Protein AF-A0A9D2D8B6-F1 (afdb_monomer)

Radius of gyration: 40.11 Å; Cα contacts (8 Å, |Δi|>4): 237; chains: 1; bounding box: 94×64×108 Å

Secondary structure (DSSP, 8-state):
------PPPSS----------PPP----------------------HHHHHHHHHHHHHHHHHHHHHHHHHHHHHHHHHHHHT-HHHHHHHHHHHHHH-TT-SHHHHHHHHHHTTTTT--TTGGGGHHHHHHHHHH--HHHHHHHHHHHHHHHHHHHHHHHHHHHHHHHHHHHHHHHHHHHHHHHHHHHHHHHHHHHHHHHHHHHHHHHHGGGTTTSSSTTTHHHHHHHHHHHHHHHHHHHHHHHHHHHHHHHHHHHHSTT-SHHHHHHHHHHHHHHHHHHHHHHHH--

Mean predicted aligned error: 13.88 Å

Organism: NCBI:txid2838503

Foldseek 3Di:
DDDDDDDDDDDPDDDDDPDDDDDDDDDDDDDPPPPPPPCPPPPPPPVVNVVVVVVVVVVVLLVVLLVVLVVLQVVLVVCLVVVVLVSSLVSLVVSCVSPVLALSSLVSNVCSQCVHVVRCPRVVVSVVSVVSNLVNDDLVNLLVVLVVPVVVLVVLLVVLVVLLVVLLVVLLVVLVVCVVVLVVQLVVLVVQLVVLVVLLVVLVCVLVVLVVCCPVDPDCPSVVSSVVSVVVSVVSVVVSVVSVVSNVVSVVVVVLSVDALSDPSSVSSVVSVVSSVVSVVSSCSSNPD

pLDDT: mean 82.31, std 18.49, range [30.77, 96.75]

Solvent-accessible surface area (backbone atoms only — not comparable to full-atom values): 15742 Å² total; per-residue (Å²): 141,81,86,81,84,80,82,84,75,99,61,103,66,93,77,85,78,92,74,91,85,80,87,84,86,85,90,84,81,96,71,88,78,81,75,80,71,75,82,70,73,80,71,79,66,52,68,66,60,55,49,50,52,51,51,51,52,51,51,50,53,50,49,54,34,45,54,53,17,50,53,30,38,52,52,13,51,53,28,45,75,72,65,39,40,70,64,13,37,53,26,13,49,53,14,28,71,54,36,70,77,55,22,63,34,28,43,46,36,36,30,42,49,11,62,69,78,72,41,68,89,37,47,79,83,29,46,70,32,43,53,53,13,62,77,50,48,50,64,66,58,30,46,54,50,30,70,70,44,40,64,61,47,50,56,46,31,52,52,28,52,53,52,24,52,55,24,43,51,48,32,51,50,54,37,58,68,44,45,62,56,40,54,50,49,34,53,51,28,47,52,50,27,52,52,34,45,53,51,22,51,52,28,39,52,56,17,62,67,40,57,82,50,42,80,75,45,99,57,67,79,49,46,55,58,28,53,52,25,43,54,49,19,54,54,31,45,56,53,25,51,56,32,46,52,52,28,51,53,29,50,50,52,48,55,44,61,70,41,84,52,71,43,73,44,15,43,52,21,48,54,29,47,55,50,26,54,52,46,50,52,53,46,50,62,33,67,55,126

Sequence (289 aa):
MEERNLEFDDDGKIKLRKGGALPVGEEGEDGEIVIDIPDLGEEEEDPAAAEERRKAALEQSRKERRTRAEQAFDEAEELFAAGDYDGAGEKYLDSASLNGADWRPWFGVVRVQTRDLTDFSGIYDCEQAYDKAFRRMSAEDRAALAEKYVPSLRARAESCASRQGALTEEDNRRREEERPVIARACRRNLALTVTFLALFVAFAVSGFSLIPFVRSVPDNSILIPCIVCIVLAAALLVVFVAFLMRLFSARTARRRNARAGTTPAGEEARMLAETEELIRSIIDDLQKQ

Structure (mmCIF, N/CA/C/O backbone):
data_AF-A0A9D2D8B6-F1
#
_entry.id   AF-A0A9D2D8B6-F1
#
loop_
_atom_site.group_PDB
_atom_site.id
_atom_site.type_symbol
_atom_site.label_atom_id
_atom_site.label_alt_id
_atom_site.label_comp_id
_atom_site.label_asym_id
_atom_site.label_entity_id
_atom_site.label_seq_id
_atom_site.pdbx_PDB_ins_code
_atom_site.Cartn_x
_atom_site.Cartn_y
_atom_site.Cartn_z
_atom_site.occupancy
_atom_site.B_iso_or_equiv
_atom_site.auth_seq_id
_atom_site.auth_comp_id
_atom_site.auth_asym_id
_atom_site.auth_atom_id
_atom_site.pdbx_PDB_model_num
ATOM 1 N N . MET A 1 1 ? -37.038 22.879 -8.483 1.00 41.41 1 MET A N 1
ATOM 2 C CA . MET A 1 1 ? -36.244 21.864 -7.767 1.00 41.41 1 MET A CA 1
ATOM 3 C C . MET A 1 1 ? -35.068 22.609 -7.184 1.00 41.41 1 MET A C 1
ATOM 5 O O . MET A 1 1 ? -34.143 22.914 -7.918 1.00 41.41 1 MET A O 1
ATOM 9 N N . GLU A 1 2 ? -35.193 23.020 -5.927 1.00 35.44 2 GLU A N 1
ATOM 10 C CA . GLU A 1 2 ? -34.124 23.690 -5.190 1.00 35.44 2 GLU A CA 1
ATOM 11 C C . GLU A 1 2 ? -33.613 22.717 -4.132 1.00 35.44 2 GLU A C 1
ATOM 13 O O . GLU A 1 2 ? -34.379 22.169 -3.333 1.00 35.44 2 GLU A O 1
ATOM 18 N N . GLU A 1 3 ? -32.317 22.453 -4.221 1.00 40.53 3 GLU A N 1
ATOM 19 C CA . GLU A 1 3 ? -31.534 21.599 -3.344 1.00 40.53 3 GLU A CA 1
ATOM 20 C C . GLU A 1 3 ? -31.510 22.211 -1.940 1.00 40.53 3 GLU A C 1
ATOM 22 O O . GLU A 1 3 ? -31.050 23.333 -1.735 1.00 40.53 3 GLU A O 1
ATOM 27 N N . ARG A 1 4 ? -32.030 21.478 -0.952 1.00 40.94 4 ARG A N 1
ATOM 28 C CA . ARG A 1 4 ? -31.900 21.854 0.458 1.00 40.94 4 ARG A CA 1
ATOM 29 C C . ARG A 1 4 ? -30.658 21.182 1.027 1.00 40.94 4 ARG A C 1
ATOM 31 O O . ARG A 1 4 ? -30.718 20.036 1.463 1.00 40.94 4 ARG A O 1
ATOM 38 N N . ASN A 1 5 ? -29.558 21.928 1.014 1.00 39.78 5 ASN A N 1
ATOM 39 C CA . ASN A 1 5 ? -28.357 21.644 1.791 1.00 39.78 5 ASN A CA 1
ATOM 40 C C . ASN A 1 5 ? -28.708 21.680 3.285 1.00 39.78 5 ASN A C 1
ATOM 42 O O . ASN A 1 5 ? -29.034 22.734 3.830 1.00 39.78 5 ASN A O 1
ATOM 46 N N . LEU A 1 6 ? -28.669 20.516 3.929 1.00 38.81 6 LEU A N 1
ATOM 47 C CA . LEU A 1 6 ? -28.741 20.358 5.379 1.00 38.81 6 LEU A CA 1
ATOM 48 C C . LEU A 1 6 ? -27.323 20.077 5.887 1.00 38.81 6 LEU A C 1
ATOM 50 O O . LEU A 1 6 ? -26.918 18.925 6.007 1.00 38.81 6 LEU A O 1
ATOM 54 N N . GLU A 1 7 ? -26.567 21.142 6.146 1.00 37.31 7 GLU A N 1
ATOM 55 C CA . GLU A 1 7 ? -25.384 21.094 7.010 1.00 37.31 7 GLU A CA 1
ATOM 56 C C . GLU A 1 7 ? -25.861 21.151 8.469 1.00 37.31 7 GLU A C 1
ATOM 58 O O . GLU A 1 7 ? -26.603 22.058 8.855 1.00 37.31 7 GLU A O 1
ATOM 63 N N . PHE A 1 8 ? -25.477 20.154 9.267 1.00 36.62 8 PHE A N 1
ATOM 64 C CA . PHE A 1 8 ? -25.684 20.138 10.714 1.00 36.62 8 PHE A CA 1
ATOM 65 C C . PHE A 1 8 ? -24.432 20.697 11.392 1.00 36.62 8 PHE A C 1
ATOM 67 O O . PHE A 1 8 ? -23.355 20.125 11.247 1.00 36.62 8 PHE A O 1
ATOM 74 N N . ASP A 1 9 ? -24.594 21.809 12.109 1.00 41.16 9 ASP A N 1
ATOM 75 C CA . ASP A 1 9 ? -23.538 22.476 12.875 1.00 41.16 9 ASP A CA 1
ATOM 76 C C . ASP A 1 9 ? -23.569 22.043 14.356 1.00 41.16 9 ASP A C 1
ATOM 78 O O . ASP A 1 9 ? -24.629 21.743 14.920 1.00 41.16 9 ASP A O 1
ATOM 82 N N . ASP A 1 10 ? -22.386 21.999 14.963 1.00 46.97 10 ASP A N 1
ATOM 83 C CA . ASP A 1 10 ? -21.966 21.088 16.041 1.00 46.97 10 ASP A CA 1
ATOM 84 C C . ASP A 1 10 ? -22.165 21.639 17.470 1.00 46.97 10 ASP A C 1
ATOM 86 O O . ASP A 1 10 ? -21.452 21.291 18.405 1.00 46.97 10 ASP A O 1
ATOM 90 N N . ASP A 1 11 ? -23.169 22.488 17.681 1.00 45.78 11 ASP A N 1
ATOM 91 C CA . ASP A 1 11 ? -23.520 23.015 19.003 1.00 45.78 11 ASP A CA 1
ATOM 92 C C . ASP A 1 11 ? -25.040 23.001 19.156 1.00 45.78 11 ASP A C 1
ATOM 94 O O . ASP A 1 11 ? -25.732 23.877 18.640 1.00 45.78 11 ASP A O 1
ATOM 98 N N . GLY A 1 12 ? -25.580 22.007 19.871 1.00 40.66 12 GLY A N 1
ATOM 99 C CA . GLY A 1 12 ? -27.015 21.741 20.055 1.00 40.66 12 GLY A CA 1
ATOM 100 C C . GLY A 1 12 ? -27.846 22.881 20.673 1.00 40.66 12 GLY A C 1
ATOM 101 O O . GLY A 1 12 ? -28.370 22.757 21.780 1.00 40.66 12 GLY A O 1
ATOM 102 N N . LYS A 1 13 ? -28.018 23.989 19.947 1.00 41.31 13 LYS A N 1
ATOM 103 C CA . LYS A 1 13 ? -28.868 25.138 20.270 1.00 41.31 13 LYS A CA 1
ATOM 104 C C . LYS A 1 13 ? -29.617 25.590 19.018 1.00 41.31 13 LYS A C 1
ATOM 106 O O . LYS A 1 13 ? -29.104 26.349 18.201 1.00 41.31 13 LYS A O 1
ATOM 111 N N . ILE A 1 14 ? -30.884 25.198 18.913 1.00 44.47 14 ILE A N 1
ATOM 112 C CA . ILE A 1 14 ? -31.808 25.740 17.911 1.00 44.47 14 ILE A CA 1
ATOM 113 C C . ILE A 1 14 ? -32.155 27.182 18.313 1.00 44.47 14 ILE A C 1
ATOM 115 O O . ILE A 1 14 ? -32.890 27.411 19.272 1.00 44.47 14 ILE A O 1
ATOM 119 N N . LYS A 1 15 ? -31.632 28.174 17.583 1.00 39.19 15 LYS A N 1
ATOM 120 C CA . LYS A 1 15 ? -32.099 29.568 17.658 1.00 39.19 15 LYS A CA 1
ATOM 121 C C . LYS A 1 15 ? -33.109 29.819 16.538 1.00 39.19 15 LYS A C 1
ATOM 123 O O . LYS A 1 15 ? -32.726 30.066 15.399 1.00 39.19 15 LYS A O 1
ATOM 128 N N . LEU A 1 16 ? -34.402 29.796 16.863 1.00 38.12 16 LEU A N 1
ATOM 129 C CA . LEU A 1 16 ? -35.458 30.247 15.953 1.00 38.12 16 LEU A CA 1
ATOM 130 C C . LEU A 1 16 ? -35.391 31.777 15.814 1.00 38.12 16 LEU A C 1
ATOM 132 O O . LEU A 1 16 ? -35.750 32.515 16.732 1.00 38.12 16 LEU A O 1
ATOM 136 N N . ARG A 1 17 ? -34.930 32.273 14.660 1.00 35.78 17 ARG A N 1
ATOM 137 C CA . ARG A 1 17 ? -35.108 33.680 14.275 1.00 35.78 17 ARG A CA 1
ATOM 138 C C . ARG A 1 17 ? -36.550 33.882 13.809 1.00 35.78 17 ARG A C 1
ATOM 140 O O . ARG A 1 17 ? -36.946 33.377 12.766 1.00 35.78 17 ARG A O 1
ATOM 147 N N . LYS A 1 18 ? -37.315 34.666 14.570 1.00 46.06 18 LYS A N 1
ATOM 148 C CA . LYS A 1 18 ? -38.600 35.230 14.143 1.00 46.06 18 LYS A CA 1
ATOM 149 C C . LYS A 1 18 ? -38.308 36.295 13.074 1.00 46.06 18 LYS A C 1
ATOM 151 O O . LYS A 1 18 ? -37.867 37.391 13.403 1.00 46.06 18 LYS A O 1
ATOM 156 N N . GLY A 1 19 ? -38.477 35.941 11.803 1.00 34.44 19 GLY A N 1
ATOM 157 C CA . GLY A 1 19 ? -38.332 36.838 10.655 1.00 34.44 19 GLY A CA 1
ATOM 158 C C . GLY A 1 19 ? -39.535 36.662 9.742 1.00 34.44 19 GLY A C 1
ATOM 159 O O . GLY A 1 19 ? -39.756 35.573 9.226 1.00 34.44 19 GLY A O 1
ATOM 160 N N . GLY A 1 20 ? -40.354 37.707 9.649 1.00 43.91 20 GLY A N 1
ATOM 161 C CA . GLY A 1 20 ? -41.666 37.678 9.020 1.00 43.91 20 GLY A CA 1
ATOM 162 C C . GLY A 1 20 ? -41.635 37.653 7.496 1.00 43.91 20 GLY A C 1
ATOM 163 O O . GLY A 1 20 ? -40.739 38.211 6.870 1.00 43.91 20 GLY A O 1
ATOM 164 N N . ALA A 1 21 ? -42.679 37.048 6.936 1.00 33.41 21 ALA A N 1
ATOM 165 C CA . ALA A 1 21 ? -43.182 37.301 5.592 1.00 33.41 21 ALA A CA 1
ATOM 166 C C . ALA A 1 21 ? -44.615 36.742 5.506 1.00 33.41 21 ALA A C 1
ATOM 168 O O . ALA A 1 21 ? -44.813 35.575 5.183 1.00 33.41 21 ALA A O 1
ATOM 169 N N . LEU A 1 22 ? -45.612 37.564 5.840 1.00 38.56 22 LEU A N 1
ATOM 170 C CA . LEU A 1 22 ? -46.979 37.380 5.344 1.00 38.56 22 LEU A CA 1
ATOM 171 C C . LEU A 1 22 ? -47.188 38.397 4.209 1.00 38.56 22 LEU A C 1
ATOM 173 O O . LEU A 1 22 ? -46.785 39.551 4.385 1.00 38.56 22 LEU A O 1
ATOM 177 N N . PRO A 1 23 ? -47.764 38.008 3.056 1.00 38.88 23 PRO A N 1
ATOM 178 C CA . PRO A 1 23 ? -48.110 38.951 2.007 1.00 38.88 23 PRO A CA 1
ATOM 179 C C . PRO A 1 23 ? -49.353 39.767 2.374 1.00 38.88 23 PRO A C 1
ATOM 181 O O . PRO A 1 23 ? -50.215 39.348 3.142 1.00 38.88 23 PRO A O 1
ATOM 184 N N . VAL A 1 24 ? -49.376 40.960 1.795 1.00 36.75 24 VAL A N 1
ATOM 185 C CA . VAL A 1 24 ? -50.304 42.075 1.977 1.00 36.75 24 VAL A CA 1
ATOM 186 C C . VAL A 1 24 ? -51.668 41.812 1.326 1.00 36.75 24 VAL A C 1
ATOM 188 O O . VAL A 1 24 ? -51.709 41.468 0.151 1.00 36.75 24 VAL A O 1
ATOM 191 N N . GLY A 1 25 ? -52.735 42.108 2.080 1.00 30.77 25 GLY A N 1
ATOM 192 C CA . GLY A 1 25 ? -53.898 42.899 1.645 1.00 30.77 25 GLY A CA 1
ATOM 193 C C . GLY A 1 25 ? -55.039 42.205 0.894 1.00 30.77 25 GLY A C 1
ATOM 194 O O . GLY A 1 25 ? -54.880 41.853 -0.265 1.00 30.77 25 GLY A O 1
ATOM 195 N N . GLU A 1 26 ? -56.221 42.176 1.517 1.00 30.84 26 GLU A N 1
ATOM 196 C CA . GLU A 1 26 ? -57.448 42.778 0.966 1.00 30.84 26 GLU A CA 1
ATOM 197 C C . GLU A 1 26 ? -58.452 43.048 2.105 1.00 30.84 26 GLU A C 1
ATOM 199 O O . GLU A 1 26 ? -58.578 42.267 3.047 1.00 30.84 26 GLU A O 1
ATOM 204 N N . GLU A 1 27 ? -59.072 44.226 2.057 1.00 34.53 27 GLU A N 1
ATOM 205 C CA . GLU A 1 27 ? -60.079 44.739 2.990 1.00 34.53 27 GLU A CA 1
ATOM 206 C C . GLU A 1 27 ? -61.444 44.070 2.747 1.00 34.53 27 GLU A C 1
ATOM 208 O O . GLU A 1 27 ? -61.819 43.871 1.593 1.00 34.53 27 GLU A O 1
ATOM 213 N N . GLY A 1 28 ? -62.230 43.834 3.808 1.00 31.27 28 GLY A N 1
ATOM 214 C CA . GLY A 1 28 ? -63.695 43.765 3.694 1.00 31.27 28 GLY A CA 1
ATOM 215 C C . GLY A 1 28 ? -64.413 42.654 4.469 1.00 31.27 28 GLY A C 1
ATOM 216 O O . GLY A 1 28 ? -64.367 41.497 4.076 1.00 31.27 28 GLY A O 1
ATOM 217 N N . GLU A 1 29 ? -65.170 43.091 5.482 1.00 34.88 29 GLU A N 1
ATOM 218 C CA . GLU A 1 29 ? -66.428 42.516 6.003 1.00 34.88 29 GLU A CA 1
ATOM 219 C C . GLU A 1 29 ? -66.376 41.304 6.957 1.00 34.88 29 GLU A C 1
ATOM 221 O O . GLU A 1 29 ? -66.476 40.140 6.580 1.00 34.88 29 GLU A O 1
ATOM 226 N N . ASP A 1 30 ? -66.296 41.633 8.252 1.00 46.41 30 ASP A N 1
ATOM 227 C CA . ASP A 1 30 ? -67.241 41.254 9.316 1.00 46.41 30 ASP A CA 1
ATOM 228 C C . ASP A 1 30 ? -68.004 39.927 9.143 1.00 46.41 30 ASP A C 1
ATOM 230 O O . ASP A 1 30 ? -69.196 39.877 8.835 1.00 46.41 30 ASP A O 1
ATOM 234 N N . GLY A 1 31 ? -67.318 38.840 9.481 1.00 37.66 31 GLY A N 1
ATOM 235 C CA . GLY A 1 31 ? -67.924 37.587 9.913 1.00 37.66 31 GLY A CA 1
ATOM 236 C C . GLY A 1 31 ? -67.170 37.082 11.133 1.00 37.66 31 GLY A C 1
ATOM 237 O O . GLY A 1 31 ? -66.141 36.425 10.997 1.00 37.66 31 GLY A O 1
ATOM 238 N N . GLU A 1 32 ? -67.648 37.422 12.329 1.00 40.12 32 GLU A N 1
ATOM 239 C CA . GLU A 1 32 ? -67.141 36.890 13.593 1.00 40.12 32 GLU A CA 1
ATOM 240 C C . GLU A 1 32 ? -67.348 35.367 13.609 1.00 40.12 32 GLU A C 1
ATOM 242 O O . GLU A 1 32 ? -68.428 34.864 13.916 1.00 40.12 32 GLU A O 1
ATOM 247 N N . ILE A 1 33 ? -66.322 34.604 13.226 1.00 41.84 33 ILE A N 1
ATOM 248 C CA . ILE A 1 33 ? -66.299 33.164 13.478 1.00 41.84 33 ILE A CA 1
ATOM 249 C C . ILE A 1 33 ? -65.883 33.001 14.939 1.00 41.84 33 ILE A C 1
ATOM 251 O O . I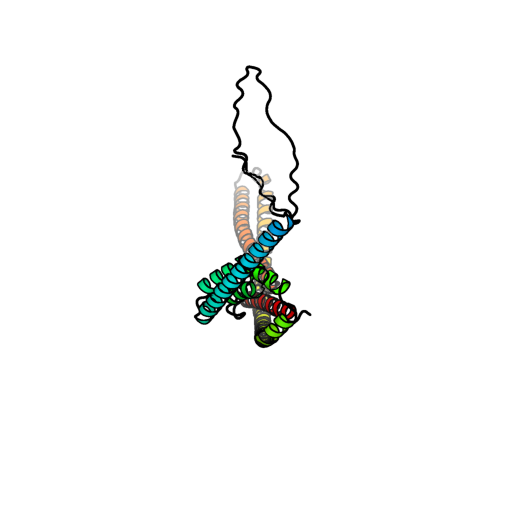LE A 1 33 ? -64.696 32.924 15.258 1.00 41.84 33 ILE A O 1
ATOM 255 N N . VAL A 1 34 ? -66.879 32.969 15.825 1.00 44.38 34 VAL A N 1
ATOM 256 C CA . VAL A 1 34 ? -66.717 32.520 17.210 1.00 44.38 34 VAL A CA 1
ATOM 257 C C . VAL A 1 34 ? -66.403 31.026 17.163 1.00 44.38 34 VAL A C 1
ATOM 259 O O . VAL A 1 34 ? -67.289 30.178 17.078 1.00 44.38 34 VAL A O 1
ATOM 262 N N . ILE A 1 35 ? -65.114 30.693 17.139 1.00 47.34 35 ILE A N 1
ATOM 263 C CA . ILE A 1 35 ? -64.666 29.354 17.504 1.00 47.34 35 ILE A CA 1
ATOM 264 C C . ILE A 1 35 ? -64.663 29.345 19.029 1.00 47.34 35 ILE A C 1
ATOM 266 O O . ILE A 1 35 ? -63.711 29.825 19.643 1.00 47.34 35 ILE A O 1
ATOM 270 N N . ASP A 1 36 ? -65.738 28.832 19.627 1.00 39.75 36 ASP A N 1
ATOM 271 C CA . ASP A 1 36 ? -65.761 28.484 21.045 1.00 39.75 36 ASP A CA 1
ATOM 272 C C . ASP A 1 36 ? -64.688 27.414 21.270 1.00 39.75 36 ASP A C 1
ATOM 274 O O . ASP A 1 36 ? -64.897 26.225 21.021 1.00 39.75 36 ASP A O 1
ATOM 278 N N . ILE A 1 37 ? -63.497 27.853 21.682 1.00 48.62 37 ILE A N 1
ATOM 279 C CA . ILE A 1 37 ? -62.494 26.977 22.275 1.00 48.62 37 ILE A CA 1
ATOM 280 C C . ILE A 1 37 ? -63.176 26.439 23.533 1.00 48.62 37 ILE A C 1
ATOM 282 O O . ILE A 1 37 ? -63.498 27.242 24.411 1.00 48.62 37 ILE A O 1
ATOM 286 N N . PRO A 1 38 ? -63.464 25.126 23.625 1.00 49.22 38 PRO A N 1
ATOM 287 C CA . PRO A 1 38 ? -63.982 24.567 24.857 1.00 49.22 38 PRO A CA 1
ATOM 288 C C . PRO A 1 38 ? -62.992 24.945 25.946 1.00 49.22 38 PRO A C 1
ATOM 290 O O . PRO A 1 38 ? -61.796 24.691 25.784 1.00 49.22 38 PRO A O 1
ATOM 293 N N . ASP A 1 39 ? -63.494 25.578 27.002 1.00 44.66 39 ASP A N 1
ATOM 294 C CA . ASP A 1 39 ? -62.742 25.881 28.210 1.00 44.66 39 ASP A CA 1
ATOM 295 C C . ASP A 1 39 ? -62.372 24.525 28.831 1.00 44.66 39 ASP A C 1
ATOM 297 O O . ASP A 1 39 ? -63.086 23.952 29.658 1.00 44.66 39 ASP A O 1
ATOM 301 N N . LEU A 1 40 ? -61.316 23.913 28.290 1.00 45.41 40 LEU A N 1
ATOM 302 C CA . LEU A 1 40 ? -60.628 22.794 28.894 1.00 45.41 40 LEU A CA 1
ATOM 303 C C . LEU A 1 40 ? -60.038 23.409 30.140 1.00 45.41 40 LEU A C 1
ATOM 305 O O . LEU A 1 40 ? -58.977 24.024 30.061 1.00 45.41 40 LEU A O 1
ATOM 309 N N . GLY A 1 41 ? -60.802 23.315 31.231 1.00 44.19 41 GLY A N 1
ATOM 310 C CA . GLY A 1 41 ? -60.398 23.787 32.537 1.00 44.19 41 GLY A CA 1
ATOM 311 C C . GLY A 1 41 ? -58.928 23.465 32.700 1.00 44.19 41 GLY A C 1
ATOM 312 O O . GLY A 1 41 ? -58.533 22.301 32.592 1.00 44.19 41 GLY A O 1
ATOM 313 N N . GLU A 1 42 ? -58.132 24.519 32.837 1.00 48.12 42 GLU A N 1
ATOM 314 C CA . GLU A 1 42 ? -56.751 24.413 33.249 1.00 48.12 42 GLU A CA 1
ATOM 315 C C . GLU A 1 42 ? -56.812 23.769 34.635 1.00 48.12 42 GLU A C 1
ATOM 317 O O . GLU A 1 42 ? -56.924 24.436 35.662 1.00 48.12 42 GLU A O 1
ATOM 322 N N . GLU A 1 43 ? -56.838 22.434 34.671 1.00 52.00 43 GLU A N 1
ATOM 323 C CA . GLU A 1 43 ? -56.318 21.706 35.805 1.00 52.00 43 GLU A CA 1
ATOM 324 C C . GLU A 1 43 ? -54.897 22.242 35.924 1.00 52.00 43 GLU A C 1
ATOM 326 O O . GLU A 1 43 ? -54.039 21.932 35.095 1.00 52.00 43 GLU A O 1
ATOM 331 N N . GLU A 1 44 ? -54.693 23.146 36.885 1.00 53.50 44 GLU A N 1
ATOM 332 C CA . GLU A 1 44 ? -53.385 23.563 37.368 1.00 53.50 44 GLU A CA 1
ATOM 333 C C . GLU A 1 44 ? -52.688 22.298 37.892 1.00 53.50 44 GLU A C 1
ATOM 335 O O . GLU A 1 44 ? -52.590 22.046 39.093 1.00 53.50 44 GLU A O 1
ATOM 340 N N . GLU A 1 45 ? -52.244 21.433 36.978 1.00 55.62 45 GLU A N 1
ATOM 341 C CA . GLU A 1 45 ? -51.219 20.460 37.269 1.00 55.62 45 GLU A CA 1
ATOM 342 C C . GLU A 1 45 ? -50.022 21.281 37.704 1.00 55.62 45 GLU A C 1
ATOM 344 O O . GLU A 1 45 ? -49.455 22.039 36.913 1.00 55.62 45 GLU A O 1
ATOM 349 N N . ASP A 1 46 ? -49.681 21.145 38.986 1.00 60.81 46 ASP A N 1
ATOM 350 C CA . ASP A 1 46 ? -48.503 21.756 39.573 1.00 60.81 46 ASP A CA 1
ATOM 351 C C . ASP A 1 46 ? -47.335 21.578 38.585 1.00 60.81 46 ASP A C 1
ATOM 353 O O . ASP A 1 46 ? -46.960 20.435 38.279 1.00 60.81 46 ASP A O 1
ATOM 357 N N . PRO A 1 47 ? -46.786 22.669 38.018 1.00 68.19 47 PRO A N 1
ATOM 358 C CA . PRO A 1 47 ? -45.779 22.582 36.968 1.00 68.19 47 PRO A CA 1
ATOM 359 C C . PRO A 1 47 ? -44.559 21.773 37.426 1.00 68.19 47 PRO A C 1
ATOM 361 O O . PRO A 1 47 ? -43.906 21.137 36.597 1.00 68.19 47 PRO A O 1
ATOM 364 N N . ALA A 1 48 ? -44.299 21.710 38.740 1.00 70.25 48 ALA A N 1
ATOM 365 C CA . ALA A 1 48 ? -43.286 20.840 39.326 1.00 70.25 48 ALA A CA 1
ATOM 366 C C . ALA A 1 48 ? -43.646 19.345 39.211 1.00 70.25 48 ALA A C 1
ATOM 368 O O . ALA A 1 48 ? -42.799 18.538 38.823 1.00 70.25 48 ALA A O 1
ATOM 369 N N . ALA A 1 49 ? -44.901 18.963 39.465 1.00 72.94 49 ALA A N 1
ATOM 370 C CA . ALA A 1 49 ? -45.378 17.584 39.342 1.00 72.94 49 ALA A CA 1
ATOM 371 C C . ALA A 1 49 ? -45.425 17.110 37.875 1.00 72.94 49 ALA A C 1
ATOM 373 O O . ALA A 1 49 ? -45.074 15.963 37.574 1.00 72.94 49 ALA A O 1
ATOM 374 N N . ALA A 1 50 ? -45.793 17.992 36.940 1.00 76.00 50 ALA A N 1
ATOM 375 C CA . ALA A 1 50 ? -45.734 17.709 35.505 1.00 76.00 50 ALA A CA 1
ATOM 376 C C . ALA A 1 50 ? -44.280 17.552 35.007 1.00 76.00 50 ALA A C 1
ATOM 378 O O . ALA A 1 50 ? -43.983 16.673 34.187 1.00 76.00 50 ALA A O 1
ATOM 379 N N . GLU A 1 51 ? -43.346 18.358 35.525 1.00 79.88 51 GLU A N 1
ATOM 380 C CA . GLU A 1 51 ? -41.916 18.246 35.220 1.00 79.88 51 GLU A CA 1
ATOM 381 C C . GLU A 1 51 ? -41.299 16.957 35.791 1.00 79.88 51 GLU A C 1
ATOM 383 O O . GLU A 1 51 ? -40.529 16.284 35.098 1.00 79.88 51 GLU A O 1
ATOM 388 N N . GLU A 1 52 ? -41.668 16.552 37.010 1.00 80.56 52 GLU A N 1
ATOM 389 C CA . GLU A 1 52 ? -41.233 15.284 37.607 1.00 80.56 52 GLU A CA 1
ATOM 390 C C . GLU A 1 52 ? -41.739 14.064 36.828 1.00 80.56 52 GLU A C 1
ATOM 392 O O . GLU A 1 52 ? -40.951 13.161 36.535 1.00 80.56 52 GLU A O 1
ATOM 397 N N . ARG A 1 53 ? -43.007 14.048 36.395 1.00 79.12 53 ARG A N 1
ATOM 398 C CA . ARG A 1 53 ? -43.540 12.963 35.548 1.00 79.12 53 ARG A CA 1
ATOM 399 C C . ARG A 1 53 ? -42.821 12.875 34.204 1.00 79.12 53 ARG A C 1
ATOM 401 O O . ARG A 1 53 ? -42.520 11.774 33.743 1.00 79.12 53 ARG A O 1
ATOM 408 N N . ARG A 1 54 ? -42.482 14.015 33.588 1.00 79.19 54 ARG A N 1
ATOM 409 C CA . ARG A 1 54 ? -41.669 14.048 32.358 1.00 79.19 54 ARG A CA 1
ATOM 410 C C . ARG A 1 54 ? -40.261 13.506 32.593 1.00 79.19 54 ARG A C 1
ATOM 412 O O . ARG A 1 54 ? -39.780 12.720 31.779 1.00 79.19 54 ARG A O 1
ATOM 419 N N . LYS A 1 55 ? -39.607 13.876 33.698 1.00 83.62 55 LYS A N 1
ATOM 420 C CA . LYS A 1 55 ? -38.287 13.338 34.074 1.00 83.62 55 LYS A CA 1
ATOM 421 C C . LYS A 1 55 ? -38.342 11.826 34.303 1.00 83.62 55 LYS A C 1
ATOM 423 O O . LYS A 1 55 ? -37.510 11.114 33.744 1.00 83.62 55 LYS A O 1
ATOM 428 N N . ALA A 1 56 ? -39.346 11.336 35.028 1.00 84.75 56 ALA A N 1
ATOM 429 C CA . ALA A 1 56 ? -39.545 9.910 35.281 1.00 84.75 56 ALA A CA 1
ATOM 430 C C . ALA A 1 56 ? -39.812 9.118 33.987 1.00 84.75 56 ALA A C 1
ATOM 432 O O . ALA A 1 56 ? -39.183 8.086 33.757 1.00 84.75 56 ALA A O 1
ATOM 433 N N . ALA A 1 57 ? -40.666 9.631 33.094 1.00 84.81 57 ALA A N 1
ATOM 434 C CA . ALA A 1 57 ? -40.936 9.010 31.795 1.00 84.81 57 ALA A CA 1
ATOM 435 C C . ALA A 1 57 ? -39.686 8.970 30.895 1.00 84.81 57 ALA A C 1
ATOM 437 O O . ALA A 1 57 ? -39.416 7.962 30.240 1.00 84.81 57 ALA A O 1
ATOM 438 N N . LEU A 1 58 ? -38.879 10.037 30.894 1.00 83.12 58 LEU A N 1
ATOM 439 C CA . LEU A 1 58 ? -37.599 10.069 30.181 1.00 83.12 58 LEU A CA 1
ATOM 440 C C . LEU A 1 58 ? -36.594 9.072 30.766 1.00 83.12 58 LEU A C 1
ATOM 442 O O . LEU A 1 58 ? -35.864 8.425 30.016 1.00 83.12 58 LEU A O 1
ATOM 446 N N . GLU A 1 59 ? -36.539 8.936 32.089 1.00 85.81 59 GLU A N 1
ATOM 447 C CA . GLU A 1 59 ? -35.662 7.974 32.752 1.00 85.81 59 GLU A CA 1
ATOM 448 C C . GLU A 1 59 ? -36.079 6.529 32.450 1.00 85.81 59 GLU A C 1
ATOM 450 O O . GLU A 1 59 ? -35.225 5.698 32.139 1.00 85.81 59 GLU A O 1
ATOM 455 N N . GLN A 1 60 ? -37.382 6.241 32.458 1.00 87.06 60 GLN A N 1
ATOM 456 C CA . GLN A 1 60 ? -37.918 4.934 32.089 1.00 87.06 60 GLN A CA 1
ATOM 457 C C . GLN A 1 60 ? -37.634 4.602 30.619 1.00 87.06 60 GLN A C 1
ATOM 459 O O . GLN A 1 60 ? -37.089 3.539 30.329 1.00 87.06 60 GLN A O 1
ATOM 464 N N . SER A 1 61 ? -37.861 5.547 29.703 1.00 84.38 61 SER A N 1
ATOM 465 C CA . SER A 1 61 ? -37.515 5.381 28.286 1.00 84.38 61 SER A CA 1
ATOM 466 C C . SER A 1 61 ? -36.012 5.145 28.072 1.00 84.38 61 SER A C 1
ATOM 468 O O . SER A 1 61 ? -35.614 4.312 27.255 1.00 84.38 61 SER A O 1
ATOM 470 N N . ARG A 1 62 ? -35.144 5.828 28.834 1.00 84.88 62 ARG A N 1
ATOM 471 C CA . ARG A 1 62 ? -33.689 5.594 28.802 1.00 84.88 62 ARG A CA 1
ATOM 472 C C . ARG A 1 62 ? -33.319 4.199 29.301 1.00 84.88 62 ARG A C 1
ATOM 474 O O . ARG A 1 62 ? -32.454 3.568 28.698 1.00 84.88 62 ARG A O 1
ATOM 481 N N . LYS A 1 63 ? -33.955 3.721 30.375 1.00 88.25 63 LYS A N 1
ATOM 482 C CA . LYS A 1 63 ? -33.753 2.362 30.902 1.00 88.25 63 LYS A CA 1
ATOM 483 C C . LYS A 1 63 ? -34.180 1.315 29.876 1.00 88.25 63 LYS A C 1
ATOM 485 O O . LYS A 1 63 ? -33.379 0.450 29.550 1.00 88.25 63 LYS A O 1
ATOM 490 N N . GLU A 1 64 ? -35.364 1.459 29.286 1.00 89.88 64 GLU A N 1
ATOM 491 C CA . GLU A 1 64 ? -35.860 0.551 28.244 1.00 89.88 64 GLU A CA 1
ATOM 492 C C . GLU A 1 64 ? -34.934 0.518 27.019 1.00 89.88 64 GLU A C 1
ATOM 494 O O . GLU A 1 64 ? -34.586 -0.554 26.520 1.00 89.88 64 GLU A O 1
ATOM 499 N N . ARG A 1 65 ? -34.459 1.685 26.561 1.00 88.19 65 ARG A N 1
ATOM 500 C CA . ARG A 1 65 ? -33.469 1.764 25.476 1.00 88.19 65 ARG A CA 1
ATOM 501 C C . ARG A 1 65 ? -32.168 1.046 25.815 1.00 88.19 65 ARG A C 1
ATOM 503 O O . ARG A 1 65 ? -31.646 0.347 24.956 1.00 88.19 65 ARG A O 1
ATOM 510 N N . ARG A 1 66 ? -31.656 1.205 27.040 1.00 89.38 66 ARG A N 1
ATOM 511 C CA . ARG A 1 66 ? -30.452 0.496 27.499 1.00 89.38 66 ARG A CA 1
ATOM 512 C C . ARG A 1 66 ? -30.667 -1.010 27.521 1.00 89.38 66 ARG A C 1
ATOM 514 O O . ARG A 1 66 ? -29.853 -1.718 26.951 1.00 89.38 66 ARG A O 1
ATOM 521 N N . THR A 1 67 ? -31.793 -1.481 28.058 1.00 92.25 67 THR A N 1
ATOM 522 C CA . THR A 1 67 ? -32.096 -2.920 28.080 1.00 92.25 67 THR A CA 1
ATOM 523 C C . THR A 1 67 ? -32.205 -3.515 26.677 1.00 92.25 67 THR A C 1
ATOM 525 O O . THR A 1 67 ? -31.696 -4.601 26.434 1.00 92.25 67 THR A O 1
ATOM 528 N N . ARG A 1 68 ? -32.797 -2.790 25.716 1.00 91.31 68 ARG A N 1
ATOM 529 C CA . ARG A 1 68 ? -32.836 -3.237 24.314 1.00 91.31 68 ARG A CA 1
ATOM 530 C C . ARG A 1 68 ? -31.457 -3.209 23.658 1.00 91.31 68 ARG A C 1
ATOM 532 O O . ARG A 1 68 ? -31.160 -4.079 22.852 1.00 91.31 68 ARG A O 1
ATOM 539 N N . ALA A 1 69 ? -30.624 -2.222 23.992 1.00 91.00 69 ALA A N 1
ATOM 540 C CA . ALA A 1 69 ? -29.253 -2.155 23.496 1.00 91.00 69 ALA A CA 1
ATOM 541 C C . ALA A 1 69 ? -28.401 -3.321 24.018 1.00 91.00 69 ALA A C 1
ATOM 543 O O . ALA A 1 69 ? -27.614 -3.871 23.256 1.00 91.00 69 ALA A O 1
ATOM 544 N N . GLU A 1 70 ? -28.575 -3.705 25.285 1.00 93.06 70 GLU A N 1
ATOM 545 C CA . GLU A 1 70 ? -27.916 -4.866 25.896 1.00 93.06 70 GLU A CA 1
ATOM 546 C C . GLU A 1 70 ? -28.375 -6.172 25.240 1.00 93.06 70 GLU A C 1
ATOM 548 O O . GLU A 1 70 ? -27.535 -6.945 24.804 1.00 93.06 70 GLU A O 1
ATOM 553 N N . GLN A 1 71 ? -29.681 -6.362 25.032 1.00 93.69 71 GLN A N 1
ATOM 554 C CA . GLN A 1 71 ? -30.201 -7.532 24.308 1.00 93.69 71 GLN A CA 1
ATOM 555 C C . GLN A 1 71 ? -29.633 -7.641 22.887 1.00 93.69 71 GLN A C 1
ATOM 557 O O . GLN A 1 71 ? -29.177 -8.705 22.485 1.00 93.69 71 GLN A O 1
ATOM 562 N N . ALA A 1 72 ? -29.607 -6.532 22.139 1.00 92.69 72 ALA A N 1
ATOM 563 C CA . ALA A 1 72 ? -29.023 -6.509 20.799 1.00 92.69 72 ALA A CA 1
ATOM 564 C C . ALA A 1 72 ? -27.509 -6.785 20.811 1.00 92.69 72 ALA A C 1
ATOM 566 O O . ALA A 1 72 ? -26.985 -7.374 19.870 1.00 92.69 72 ALA A O 1
ATOM 567 N N . PHE A 1 73 ? -26.803 -6.369 21.867 1.00 94.38 73 PHE A N 1
ATOM 568 C CA . PHE A 1 73 ? -25.383 -6.663 22.041 1.00 94.38 73 PHE A CA 1
ATOM 569 C C . PHE A 1 73 ? -25.142 -8.149 22.335 1.00 94.38 73 PHE A C 1
ATOM 571 O O . PHE A 1 73 ? -24.259 -8.748 21.728 1.00 94.38 73 PHE A O 1
ATOM 578 N N . ASP A 1 74 ? -25.941 -8.748 23.216 1.00 95.44 74 ASP A N 1
ATOM 579 C CA . ASP A 1 74 ? -25.828 -10.166 23.556 1.00 95.44 74 ASP A CA 1
ATOM 580 C C . ASP A 1 74 ? -26.139 -11.050 22.333 1.00 95.44 74 ASP A C 1
ATOM 582 O O . ASP A 1 74 ? -25.375 -11.966 22.029 1.00 95.44 74 ASP A O 1
ATOM 586 N N . GLU A 1 75 ? -27.176 -10.712 21.553 1.00 94.19 75 GLU A N 1
ATOM 587 C CA . GLU A 1 75 ? -27.462 -11.353 20.257 1.00 94.19 75 GLU A CA 1
ATOM 588 C C . GLU A 1 75 ? -26.275 -11.235 19.282 1.00 94.19 75 GLU A C 1
ATOM 590 O O . GLU A 1 75 ? -25.956 -12.185 18.565 1.00 94.19 75 GLU A O 1
ATOM 595 N N . ALA A 1 76 ? -25.600 -10.080 19.253 1.00 94.31 76 ALA A N 1
ATOM 596 C CA . ALA A 1 76 ? -24.429 -9.875 18.404 1.00 94.31 76 ALA A CA 1
ATOM 597 C C . ALA A 1 76 ? -23.249 -10.769 18.820 1.00 94.31 76 ALA A C 1
ATOM 599 O O . ALA A 1 76 ? -22.602 -11.354 17.953 1.00 94.31 76 ALA A O 1
ATOM 600 N N . GLU A 1 77 ? -22.974 -10.913 20.122 1.00 95.56 77 GLU A N 1
ATOM 601 C CA . GLU A 1 77 ? -21.920 -11.812 20.616 1.00 95.56 77 GLU A CA 1
ATOM 602 C C . GLU A 1 77 ? -22.242 -13.287 20.325 1.00 95.56 77 GLU A C 1
ATOM 604 O O . GLU A 1 77 ? -21.335 -14.049 19.982 1.00 95.56 77 GLU A O 1
ATOM 609 N N . GLU A 1 78 ? -23.513 -13.697 20.404 1.00 95.31 78 GLU A N 1
ATOM 610 C CA . GLU A 1 78 ? -23.945 -15.050 20.026 1.00 95.31 78 GLU A CA 1
ATOM 611 C C . GLU A 1 78 ? -23.714 -15.326 18.533 1.00 95.31 78 GLU A C 1
ATOM 613 O O . GLU A 1 78 ? -23.136 -16.358 18.177 1.00 95.31 78 GLU A O 1
ATOM 618 N N . LEU A 1 79 ? -24.100 -14.391 17.658 1.00 94.38 79 LEU A N 1
ATOM 619 C CA . LEU A 1 79 ? -23.861 -14.490 16.213 1.00 94.38 79 LEU A CA 1
ATOM 620 C C . LEU A 1 79 ? -22.364 -14.484 15.886 1.00 94.38 79 LEU A C 1
ATOM 622 O O . LEU A 1 79 ? -21.899 -15.290 15.076 1.00 94.38 79 LEU A O 1
ATOM 626 N N . PHE A 1 80 ? -21.589 -13.642 16.574 1.00 94.06 80 PHE A N 1
ATOM 627 C CA . PHE A 1 80 ? -20.138 -13.594 16.428 1.00 94.06 80 PHE A CA 1
ATOM 628 C C . PHE A 1 80 ? -19.496 -14.932 16.815 1.00 94.06 80 PHE A C 1
ATOM 630 O O . PHE A 1 80 ? -18.636 -15.441 16.096 1.00 94.06 80 PHE A O 1
ATOM 637 N N . ALA A 1 81 ? -19.934 -15.537 17.923 1.00 93.44 81 ALA A N 1
ATOM 638 C CA . ALA A 1 81 ? -19.468 -16.851 18.360 1.00 93.44 81 ALA A CA 1
ATOM 639 C C . ALA A 1 81 ? -19.894 -17.980 17.403 1.00 93.44 81 ALA A C 1
ATOM 641 O O . ALA A 1 81 ? -19.154 -18.952 17.237 1.00 93.44 81 ALA A O 1
ATOM 642 N N . ALA A 1 82 ? -21.050 -17.845 16.747 1.00 93.25 82 ALA A N 1
ATOM 643 C CA . ALA A 1 82 ? -21.522 -18.762 15.709 1.00 93.25 82 ALA A CA 1
ATOM 644 C C . ALA A 1 82 ? -20.784 -18.604 14.362 1.00 93.25 82 ALA A C 1
ATOM 646 O O . ALA A 1 82 ? -20.919 -19.463 13.489 1.00 93.25 82 ALA A O 1
ATOM 647 N N . GLY A 1 83 ? -19.984 -17.543 14.198 1.00 90.62 83 GLY A N 1
ATOM 648 C CA . GLY A 1 83 ? -19.243 -17.238 12.973 1.00 90.62 83 GLY A CA 1
ATOM 649 C C . GLY A 1 83 ? -20.055 -16.493 11.908 1.00 90.62 83 GLY A C 1
ATOM 650 O O . GLY A 1 83 ? -19.581 -16.356 10.780 1.00 90.62 83 GLY A O 1
ATOM 651 N N . ASP A 1 84 ? -21.253 -16.008 12.248 1.00 93.25 84 ASP A N 1
ATOM 652 C CA . ASP A 1 84 ? -22.050 -15.134 11.384 1.00 93.25 84 ASP A CA 1
ATOM 653 C C . ASP A 1 84 ? -21.618 -13.675 11.580 1.00 93.25 84 ASP A C 1
ATOM 655 O O . ASP A 1 84 ? -22.164 -12.926 12.391 1.00 93.25 84 ASP A O 1
ATOM 659 N N . TYR A 1 85 ? -20.565 -13.295 10.858 1.00 90.38 85 TYR A N 1
ATOM 660 C CA . TYR A 1 85 ? -19.956 -11.970 10.951 1.00 90.38 85 TYR A CA 1
ATOM 661 C C . TYR A 1 85 ? -20.869 -10.858 10.429 1.00 90.38 85 TYR A C 1
ATOM 663 O O . TYR A 1 85 ? -20.940 -9.797 11.050 1.00 90.38 85 TYR A O 1
ATOM 671 N N . ASP A 1 86 ? -21.586 -11.101 9.332 1.00 89.88 86 ASP A N 1
ATOM 672 C CA . ASP A 1 86 ? -22.467 -10.101 8.726 1.00 89.88 86 ASP A CA 1
ATOM 673 C C . ASP A 1 86 ? -23.654 -9.811 9.659 1.00 89.88 86 ASP A C 1
ATOM 675 O O . ASP A 1 86 ? -23.908 -8.652 9.995 1.00 89.88 86 ASP A O 1
ATOM 679 N N . GLY A 1 87 ? -24.300 -10.864 10.179 1.00 90.94 87 GLY A N 1
ATOM 680 C CA . GLY A 1 87 ? -25.384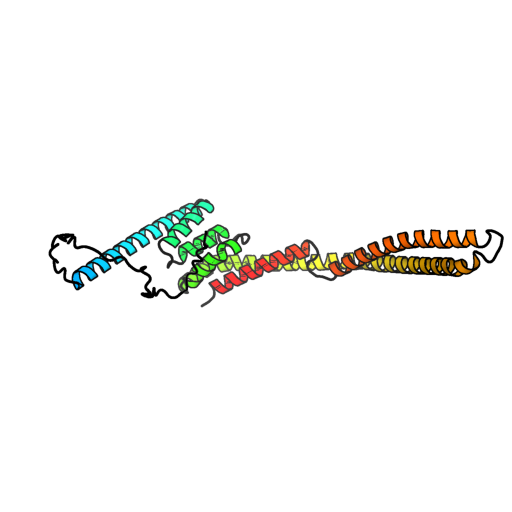 -10.732 11.154 1.00 90.94 87 GLY A CA 1
ATOM 681 C C . GLY A 1 87 ? -24.932 -10.091 12.471 1.00 90.94 87 GLY A C 1
ATOM 682 O O . GLY A 1 87 ? -25.622 -9.224 13.011 1.00 90.94 87 GLY A O 1
ATOM 683 N N . ALA A 1 88 ? -23.747 -10.454 12.977 1.00 93.19 88 ALA A N 1
ATOM 684 C CA . ALA A 1 88 ? -23.183 -9.829 14.174 1.00 93.19 88 ALA A CA 1
ATOM 685 C C . ALA A 1 88 ? -22.917 -8.328 13.965 1.00 93.19 88 ALA A C 1
ATOM 687 O O . ALA A 1 88 ? -23.223 -7.516 14.839 1.00 93.19 88 ALA A O 1
ATOM 688 N N . GLY A 1 89 ? -22.385 -7.943 12.800 1.00 91.25 89 GLY A N 1
ATOM 689 C CA . GLY A 1 89 ? -22.111 -6.550 12.447 1.00 91.25 89 GLY A CA 1
ATOM 690 C C . GLY A 1 89 ? -23.361 -5.669 12.490 1.00 91.25 89 GLY A C 1
ATOM 691 O O . GLY A 1 89 ? -23.330 -4.591 13.090 1.00 91.25 89 GLY A O 1
ATOM 692 N N . GLU A 1 90 ? -24.471 -6.145 11.921 1.00 93.81 90 GLU A N 1
ATOM 693 C CA . GLU A 1 90 ? -25.761 -5.445 11.971 1.00 93.81 90 GLU 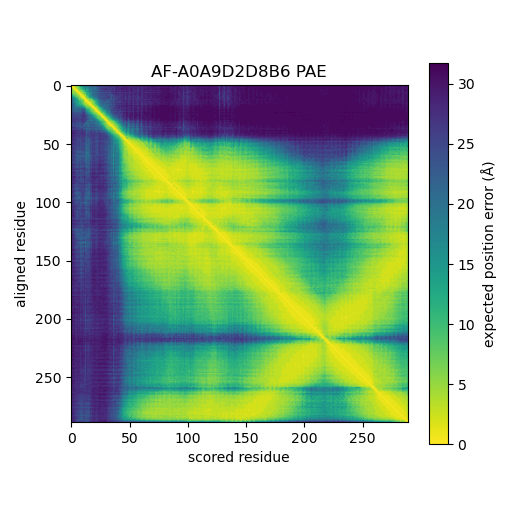A CA 1
ATOM 694 C C . GLU A 1 90 ? -26.249 -5.265 13.413 1.00 93.81 90 GLU A C 1
ATOM 696 O O . GLU A 1 90 ? -26.589 -4.153 13.824 1.00 93.81 90 GLU A O 1
ATOM 701 N N . LYS A 1 91 ? -26.192 -6.325 14.225 1.00 93.94 91 LYS A N 1
ATOM 702 C CA . LYS A 1 91 ? -26.650 -6.285 15.622 1.00 93.94 91 LYS A CA 1
ATOM 703 C C . LYS A 1 91 ? -25.800 -5.384 16.515 1.00 93.94 91 LYS A C 1
ATOM 705 O O . LYS A 1 91 ? -26.340 -4.674 17.370 1.00 93.94 91 LYS A O 1
ATOM 710 N N . TYR A 1 92 ? -24.489 -5.316 16.282 1.00 94.00 92 TYR A N 1
ATOM 711 C CA . TYR A 1 92 ? -23.636 -4.338 16.956 1.00 94.00 92 TYR A CA 1
ATOM 712 C C . TYR A 1 92 ? -24.011 -2.896 16.592 1.00 94.00 92 TYR A C 1
ATOM 714 O O . TYR A 1 92 ? -24.028 -2.030 17.470 1.00 94.00 92 TYR A O 1
ATOM 722 N N . LEU A 1 93 ? -24.340 -2.620 15.326 1.00 93.31 93 LEU A N 1
ATOM 723 C CA . LEU A 1 93 ? -24.785 -1.290 14.899 1.00 93.31 93 LEU A CA 1
ATOM 724 C C . LEU A 1 93 ? -26.165 -0.937 15.467 1.00 93.31 93 LEU A C 1
ATOM 726 O O . LEU A 1 93 ? -26.363 0.199 15.905 1.00 93.31 93 LEU A O 1
ATOM 730 N N . ASP A 1 94 ? -27.082 -1.902 15.548 1.00 92.56 94 ASP A N 1
ATOM 731 C CA . ASP A 1 94 ? -28.380 -1.734 16.206 1.00 92.56 94 ASP A CA 1
ATOM 732 C C . ASP A 1 94 ? -28.197 -1.367 17.683 1.00 92.56 94 ASP A C 1
ATOM 734 O O . ASP A 1 94 ? -28.743 -0.361 18.151 1.00 92.56 94 ASP A O 1
ATOM 738 N N . SER A 1 95 ? -27.353 -2.109 18.406 1.00 92.12 95 SER A N 1
ATOM 739 C CA . SER A 1 95 ? -27.008 -1.808 19.799 1.00 92.12 95 SER A CA 1
ATOM 740 C C . SER A 1 95 ? -26.372 -0.417 19.947 1.00 92.12 95 SER A C 1
ATOM 742 O O . SER A 1 95 ? -26.784 0.380 20.801 1.00 92.12 95 SER A O 1
ATOM 744 N N . ALA A 1 96 ? -25.442 -0.060 19.055 1.00 91.88 96 ALA A N 1
ATOM 745 C CA . ALA A 1 96 ? -24.802 1.253 19.032 1.00 91.88 96 ALA A CA 1
ATOM 746 C C . ALA A 1 96 ? -25.794 2.397 18.747 1.00 91.88 96 ALA A C 1
ATOM 748 O O . ALA A 1 96 ? -25.660 3.488 19.305 1.00 91.88 96 ALA A O 1
ATOM 749 N N . SER A 1 97 ? -26.807 2.168 17.906 1.00 91.50 97 SER A N 1
ATOM 750 C CA . SER A 1 97 ? -27.845 3.162 17.604 1.00 91.50 97 SER A CA 1
ATOM 751 C C . SER A 1 97 ? -28.751 3.431 18.816 1.00 91.50 97 SER A C 1
ATOM 753 O O . SER A 1 97 ? -29.140 4.573 19.089 1.00 91.50 97 SER A O 1
ATOM 755 N N . LEU A 1 98 ? -29.029 2.387 19.604 1.00 89.81 98 LEU A N 1
ATOM 756 C CA . LEU A 1 98 ? -29.854 2.458 20.805 1.00 89.81 98 LEU A CA 1
ATOM 757 C C . LEU A 1 98 ? -29.097 3.083 21.982 1.00 89.81 98 LEU A C 1
ATOM 759 O O . LEU A 1 98 ? -29.690 3.887 22.712 1.00 89.81 98 LEU A O 1
ATOM 763 N N . ASN A 1 99 ? -27.804 2.775 22.137 1.00 87.19 99 ASN A N 1
ATOM 764 C CA . ASN A 1 99 ? -26.945 3.284 23.208 1.00 87.19 99 ASN A CA 1
ATOM 765 C C . ASN A 1 99 ? -25.525 3.647 22.723 1.00 87.19 99 ASN A C 1
ATOM 767 O O . ASN A 1 99 ? -24.535 3.021 23.093 1.00 87.19 99 ASN A O 1
ATOM 771 N N . GLY A 1 100 ? -25.402 4.734 21.958 1.00 83.38 100 GLY A N 1
ATOM 772 C CA . GLY A 1 100 ? -24.122 5.167 21.377 1.00 83.38 100 GLY A CA 1
ATOM 773 C C . GLY A 1 100 ? -23.072 5.696 22.364 1.00 83.38 100 GLY A C 1
ATOM 774 O O . GLY A 1 100 ? -22.017 6.160 21.927 1.00 83.38 100 GLY A O 1
ATOM 775 N N . ALA A 1 101 ? -23.351 5.685 23.670 1.00 86.00 101 ALA A N 1
ATOM 776 C CA . ALA A 1 101 ? -22.378 6.012 24.711 1.00 86.00 101 ALA A CA 1
ATOM 777 C C . ALA A 1 101 ? -21.492 4.813 25.089 1.00 86.00 101 ALA A C 1
ATOM 779 O O . ALA A 1 101 ? -20.394 5.022 25.594 1.00 86.00 101 ALA A O 1
ATOM 780 N N . ASP A 1 102 ? -21.950 3.585 24.835 1.00 89.81 102 ASP A N 1
ATOM 781 C CA . ASP A 1 102 ? -21.178 2.373 25.100 1.00 89.81 102 ASP A CA 1
ATOM 782 C C . ASP A 1 102 ? -20.116 2.163 24.013 1.00 89.81 102 ASP A C 1
ATOM 784 O O . ASP A 1 102 ? -20.383 2.366 22.827 1.00 89.81 102 ASP A O 1
ATOM 788 N N . TRP A 1 103 ? -18.905 1.778 24.410 1.00 92.62 103 TRP A N 1
ATOM 789 C CA . TRP A 1 103 ? -17.805 1.488 23.492 1.00 92.62 103 TRP A CA 1
ATOM 790 C C . TRP A 1 103 ? -17.886 0.064 22.930 1.00 92.62 103 TRP A C 1
ATOM 792 O O . TRP A 1 103 ? -17.413 -0.175 21.816 1.00 92.62 103 TRP A O 1
ATOM 802 N N . ARG A 1 104 ? -18.494 -0.873 23.672 1.00 93.94 104 ARG A N 1
ATOM 803 C CA . ARG A 1 104 ? -18.483 -2.311 23.356 1.00 93.94 104 ARG A CA 1
ATOM 804 C C . ARG A 1 104 ? -19.082 -2.632 21.984 1.00 93.94 104 ARG A C 1
ATOM 806 O O . ARG A 1 104 ? -18.421 -3.348 21.233 1.00 93.94 104 ARG A O 1
ATOM 813 N N . PRO A 1 105 ? -20.241 -2.070 21.581 1.00 93.88 105 PRO A N 1
ATOM 814 C CA . PRO A 1 105 ? -20.809 -2.360 20.267 1.00 93.88 105 PRO A CA 1
ATOM 815 C C . PRO A 1 105 ? -19.934 -1.825 19.124 1.00 93.88 105 PRO A C 1
ATOM 817 O O . PRO A 1 105 ? -19.740 -2.503 18.120 1.00 93.88 105 PRO A O 1
ATOM 820 N N . TRP A 1 106 ? -19.316 -0.649 19.295 1.00 94.19 106 TRP A N 1
ATOM 821 C CA . TRP A 1 106 ? -18.385 -0.097 18.302 1.00 94.19 106 TRP A CA 1
ATOM 822 C C . TRP A 1 106 ? -17.139 -0.972 18.133 1.00 94.19 106 TRP A C 1
ATOM 824 O O . TRP A 1 106 ? -16.696 -1.197 17.009 1.00 94.19 106 TRP A O 1
ATOM 834 N N . PHE A 1 107 ? -16.596 -1.509 19.229 1.00 93.44 107 PHE A N 1
ATOM 835 C CA . PHE A 1 107 ? -15.474 -2.447 19.163 1.00 93.44 107 PHE A CA 1
ATOM 836 C C . PHE A 1 107 ? -15.886 -3.810 18.582 1.00 93.44 107 PHE A C 1
ATOM 838 O O . PHE A 1 107 ? -15.098 -4.435 17.877 1.00 93.44 107 PHE A O 1
ATOM 845 N N . GLY A 1 108 ? -17.129 -4.248 18.804 1.00 92.06 108 GLY A N 1
ATOM 846 C CA . GLY A 1 108 ? -17.716 -5.422 18.150 1.00 92.06 108 GLY A CA 1
ATOM 847 C C . GLY A 1 108 ? -17.682 -5.326 16.623 1.00 92.06 108 GLY A C 1
ATOM 848 O O . GLY A 1 108 ? -17.232 -6.256 15.958 1.00 92.06 108 GLY A O 1
ATOM 849 N N . VAL A 1 109 ? -18.020 -4.160 16.060 1.00 92.75 109 VAL A N 1
ATOM 850 C CA . VAL A 1 109 ? -17.895 -3.906 14.611 1.00 92.75 109 VAL A CA 1
ATOM 851 C C . VAL A 1 109 ? -16.444 -4.045 14.136 1.00 92.75 109 VAL A C 1
ATOM 853 O O . VAL A 1 109 ? -16.191 -4.657 13.100 1.00 92.75 109 VAL A O 1
ATOM 856 N N . VAL A 1 110 ? -15.475 -3.534 14.905 1.00 92.56 110 VAL A N 1
ATOM 857 C CA . VAL A 1 110 ? -14.046 -3.711 14.589 1.00 92.56 110 VAL A CA 1
ATOM 858 C C . VAL A 1 110 ? -13.674 -5.193 14.610 1.00 92.56 110 VAL A C 1
ATOM 860 O O . VAL A 1 110 ? -13.006 -5.661 13.691 1.00 92.56 110 VAL A O 1
ATOM 863 N N . ARG A 1 111 ? -14.132 -5.964 15.604 1.00 92.75 111 ARG A N 1
ATOM 864 C CA . ARG A 1 111 ? -13.887 -7.415 15.681 1.00 92.75 111 ARG A CA 1
ATOM 865 C C . ARG A 1 111 ? -14.476 -8.159 14.488 1.00 92.75 111 ARG A C 1
ATOM 867 O O . ARG A 1 111 ? -13.817 -9.046 13.964 1.00 92.75 111 ARG A O 1
ATOM 874 N N . VAL A 1 112 ? -15.672 -7.799 14.033 1.00 92.69 112 VAL A N 1
ATOM 875 C CA . VAL A 1 112 ? -16.295 -8.390 12.838 1.00 92.69 112 VAL A CA 1
ATOM 876 C C . VAL A 1 112 ? -15.432 -8.136 11.602 1.00 92.69 112 VAL A C 1
ATOM 878 O O . VAL A 1 112 ? -15.009 -9.083 10.940 1.00 92.69 112 VAL A O 1
ATOM 881 N N . GLN A 1 113 ? -15.087 -6.872 11.344 1.00 89.75 113 GLN A N 1
ATOM 882 C CA . GLN A 1 113 ? -14.352 -6.488 10.133 1.00 89.75 113 GLN A CA 1
ATOM 883 C C . GLN A 1 113 ? -12.902 -6.968 10.119 1.00 89.75 113 GLN A C 1
ATOM 885 O O . GLN A 1 113 ? -12.325 -7.205 9.059 1.00 89.75 113 GLN A O 1
ATOM 890 N N . THR A 1 114 ? -12.315 -7.146 11.302 1.00 88.88 114 THR A N 1
ATOM 891 C CA . THR A 1 114 ? -10.940 -7.628 11.449 1.00 88.88 114 THR A CA 1
ATOM 892 C C . THR A 1 114 ? -10.839 -9.113 11.788 1.00 88.88 114 THR A C 1
ATOM 894 O O . THR A 1 114 ? -9.748 -9.605 12.081 1.00 88.88 114 THR A O 1
ATOM 897 N N . ARG A 1 115 ? -11.964 -9.844 11.802 1.00 87.88 115 ARG A N 1
ATOM 898 C CA . ARG A 1 115 ? -12.038 -11.245 12.256 1.00 87.88 115 ARG A CA 1
ATOM 899 C C . ARG A 1 115 ? -11.303 -11.459 13.583 1.00 87.88 115 ARG A C 1
ATOM 901 O O . ARG A 1 115 ? -10.411 -12.297 13.689 1.00 87.88 115 ARG A O 1
ATOM 908 N N . ASP A 1 116 ? -11.647 -10.653 14.577 1.00 88.94 116 ASP A N 1
ATOM 909 C CA . ASP A 1 116 ? -11.014 -10.604 15.899 1.00 88.94 116 ASP A CA 1
ATOM 910 C C . ASP A 1 116 ? -9.530 -10.181 15.850 1.00 88.94 116 ASP A C 1
ATOM 912 O O . ASP A 1 116 ? -8.669 -10.793 16.478 1.00 88.94 116 ASP A O 1
ATOM 916 N N . LEU A 1 117 ? -9.218 -9.128 15.079 1.00 87.06 117 LEU A N 1
ATOM 917 C CA . LEU A 1 117 ? -7.861 -8.596 14.867 1.00 87.06 117 LEU A CA 1
ATOM 918 C C . LEU A 1 117 ? -6.886 -9.607 14.229 1.00 87.06 117 LEU A C 1
ATOM 920 O O . LEU A 1 117 ? -5.663 -9.516 14.385 1.00 87.06 117 LEU A O 1
ATOM 924 N N . THR A 1 118 ? -7.426 -10.576 13.486 1.00 85.31 118 THR A N 1
ATOM 925 C CA . THR A 1 118 ? -6.653 -11.571 12.731 1.00 85.31 118 THR A CA 1
ATOM 926 C C . THR A 1 118 ? -6.596 -11.291 11.231 1.00 85.31 118 THR A C 1
ATOM 928 O O . THR A 1 118 ? -5.805 -11.917 10.524 1.00 85.31 118 THR A O 1
ATOM 931 N N . ASP A 1 119 ? -7.373 -10.351 10.722 1.00 86.31 119 ASP A N 1
ATOM 932 C CA . ASP A 1 119 ? -7.328 -9.891 9.342 1.00 86.31 119 ASP A CA 1
ATOM 933 C C . ASP A 1 119 ? -7.462 -8.369 9.333 1.00 86.31 119 ASP A C 1
ATOM 935 O O . ASP A 1 119 ? -8.252 -7.811 10.081 1.00 86.31 119 ASP A O 1
ATOM 939 N N . PHE A 1 120 ? -6.665 -7.683 8.523 1.00 85.62 120 PHE A N 1
ATOM 940 C CA . PHE A 1 120 ? -6.670 -6.217 8.456 1.00 85.62 120 PHE A CA 1
ATOM 941 C C . PHE A 1 120 ? -7.151 -5.706 7.099 1.00 85.62 120 PHE A C 1
ATOM 943 O O . PHE A 1 120 ? -7.110 -4.505 6.851 1.00 85.62 120 PHE A O 1
ATOM 950 N N . SER A 1 121 ? -7.644 -6.590 6.226 1.00 83.88 121 SER A N 1
ATOM 951 C CA . SER A 1 121 ? -8.144 -6.200 4.906 1.00 83.88 121 SER A CA 1
ATOM 952 C C . SER A 1 121 ? -9.296 -5.189 4.968 1.00 83.88 121 SER A C 1
ATOM 954 O O . SER A 1 121 ? -9.387 -4.337 4.093 1.00 83.88 121 SER A O 1
ATOM 956 N N . GLY A 1 122 ? -10.155 -5.281 5.990 1.00 80.56 122 GLY A N 1
ATOM 957 C CA . GLY A 1 122 ? -11.331 -4.421 6.187 1.00 80.56 122 GLY A CA 1
ATOM 958 C C . GLY A 1 122 ? -11.137 -3.291 7.202 1.00 80.56 122 GLY A C 1
ATOM 959 O O . GLY A 1 122 ? -12.111 -2.674 7.622 1.00 80.56 122 GLY A O 1
ATOM 960 N N . ILE A 1 123 ? -9.904 -3.016 7.647 1.00 82.81 123 ILE A N 1
ATOM 961 C CA . ILE A 1 123 ? -9.672 -2.057 8.742 1.00 82.81 123 ILE A CA 1
ATOM 962 C C . ILE A 1 123 ? -10.130 -0.631 8.390 1.00 82.81 123 ILE A C 1
ATOM 964 O O . ILE A 1 123 ? -10.677 0.071 9.240 1.00 82.81 123 ILE A O 1
ATOM 968 N N . TYR A 1 124 ? -9.977 -0.226 7.127 1.00 83.69 124 TYR A N 1
ATOM 969 C CA . TYR A 1 124 ? -10.392 1.095 6.651 1.00 83.69 124 TYR A CA 1
ATOM 970 C C . TYR A 1 124 ? -11.916 1.266 6.638 1.00 83.69 124 TYR A C 1
ATOM 972 O O . TYR A 1 124 ? -12.409 2.369 6.859 1.00 83.69 124 TYR A O 1
ATOM 980 N N . ASP A 1 125 ? -12.672 0.177 6.480 1.00 85.88 125 ASP A N 1
ATOM 981 C CA . ASP A 1 125 ? -14.137 0.218 6.511 1.00 85.88 125 ASP A CA 1
ATOM 982 C C . ASP A 1 125 ? -14.678 0.404 7.943 1.00 85.88 125 ASP A C 1
ATOM 984 O O . ASP A 1 125 ? -15.826 0.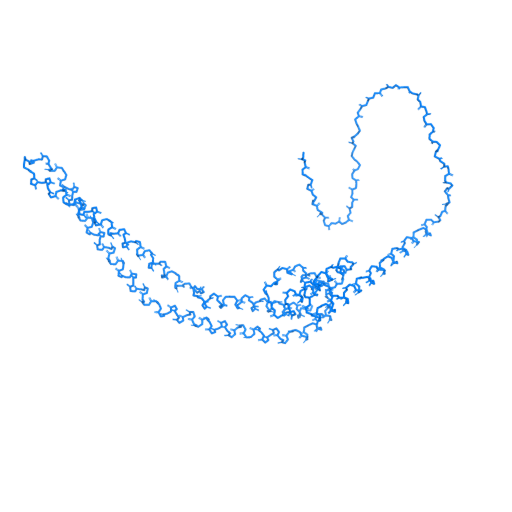811 8.133 1.00 85.88 125 ASP A O 1
ATOM 988 N N . CYS A 1 126 ? -13.849 0.159 8.968 1.00 87.69 126 CYS A N 1
ATOM 989 C CA . CYS A 1 126 ? -14.217 0.306 10.378 1.00 87.69 126 CYS A CA 1
ATOM 990 C C . CYS A 1 126 ? -13.529 1.464 11.118 1.00 87.69 126 CYS A C 1
ATOM 992 O O . CYS A 1 126 ? -13.687 1.559 12.334 1.00 87.69 126 CYS A O 1
ATOM 994 N N . GLU A 1 127 ? -12.835 2.378 10.428 1.00 89.75 127 GLU A N 1
ATOM 995 C CA . GLU A 1 127 ? -12.097 3.492 11.056 1.00 89.75 127 GLU A CA 1
ATOM 996 C C . GLU A 1 127 ? -12.988 4.328 11.992 1.00 89.75 127 GLU A C 1
ATOM 998 O O . GLU A 1 127 ? -12.633 4.606 13.135 1.00 89.75 127 GLU A O 1
ATOM 1003 N N . GLN A 1 128 ? -14.216 4.646 11.567 1.00 90.75 128 GLN A N 1
ATOM 1004 C CA . GLN A 1 128 ? -15.153 5.396 12.411 1.00 90.75 128 GLN A CA 1
ATOM 1005 C C . GLN A 1 128 ? -15.596 4.617 13.655 1.00 90.75 128 GLN A C 1
ATOM 1007 O O . GLN A 1 128 ? -15.833 5.218 14.705 1.00 90.75 128 GLN A O 1
ATOM 1012 N N . ALA A 1 129 ? -15.769 3.299 13.541 1.00 90.94 129 ALA A N 1
ATOM 1013 C CA . ALA A 1 129 ? -16.144 2.453 14.670 1.00 90.94 129 ALA A CA 1
ATOM 1014 C C . ALA A 1 129 ? -14.969 2.317 15.649 1.00 90.94 129 ALA A C 1
ATOM 1016 O O . ALA A 1 129 ? -15.164 2.450 16.857 1.00 90.94 129 ALA A O 1
ATOM 1017 N N . TYR A 1 130 ? -13.752 2.166 15.121 1.00 91.75 130 TYR A N 1
ATOM 1018 C CA . TYR A 1 130 ? -12.506 2.163 15.879 1.00 91.75 130 TYR A CA 1
ATOM 1019 C C . TYR A 1 130 ? -12.353 3.445 16.706 1.00 91.75 130 TYR A C 1
ATOM 1021 O O . TYR A 1 130 ? -12.300 3.392 17.936 1.00 91.75 130 TYR A O 1
ATOM 1029 N N . ASP A 1 131 ? -12.428 4.608 16.059 1.00 91.19 131 ASP A N 1
ATOM 1030 C CA . ASP A 1 131 ? -12.350 5.912 16.719 1.00 91.19 131 ASP A CA 1
ATOM 1031 C C . ASP A 1 131 ? -13.405 6.073 17.818 1.00 91.19 131 ASP A C 1
ATOM 1033 O O . ASP A 1 131 ? -13.130 6.555 18.922 1.00 91.19 131 ASP A O 1
ATOM 1037 N N . LYS A 1 132 ? -14.647 5.665 17.532 1.00 91.69 132 LYS A N 1
ATOM 1038 C CA . LYS A 1 132 ? -15.751 5.773 18.490 1.00 91.69 132 LYS A CA 1
ATOM 1039 C C . LYS A 1 132 ? -15.569 4.857 19.693 1.00 91.69 132 LYS A C 1
ATOM 1041 O O . LYS A 1 132 ? -15.932 5.292 20.791 1.00 91.69 132 LYS A O 1
ATOM 1046 N N . ALA A 1 133 ? -15.031 3.654 19.496 1.00 92.62 133 ALA A N 1
ATOM 1047 C CA . ALA A 1 133 ? -14.726 2.715 20.565 1.00 92.62 133 ALA A CA 1
ATOM 1048 C C . ALA A 1 133 ? -13.635 3.284 21.480 1.00 92.62 133 ALA A C 1
ATOM 1050 O O . ALA A 1 133 ? -13.886 3.501 22.664 1.00 92.62 133 ALA A O 1
ATOM 1051 N N . PHE A 1 134 ? -12.466 3.630 20.932 1.00 90.50 134 PHE A N 1
ATOM 1052 C CA . PHE A 1 134 ? -11.321 4.088 21.727 1.00 90.50 134 PHE A CA 1
ATOM 1053 C C . PHE A 1 134 ? -11.563 5.423 22.443 1.00 90.50 134 PHE A C 1
ATOM 1055 O O . PHE A 1 134 ? -11.116 5.593 23.576 1.00 90.50 134 PHE A O 1
ATOM 1062 N N . ARG A 1 135 ? -12.339 6.351 21.859 1.00 90.56 135 ARG A N 1
ATOM 1063 C CA . ARG A 1 135 ? -12.720 7.611 22.535 1.00 90.56 135 ARG A CA 1
ATOM 1064 C C . ARG A 1 135 ? -13.606 7.409 23.767 1.00 90.56 135 ARG A C 1
ATOM 1066 O O . ARG A 1 135 ? -13.609 8.260 24.651 1.00 90.56 135 ARG A O 1
ATOM 1073 N N . ARG A 1 136 ? -14.400 6.335 23.799 1.00 89.06 136 ARG A N 1
ATOM 1074 C CA . ARG A 1 136 ? -15.372 6.039 24.870 1.00 89.06 136 ARG A CA 1
ATOM 1075 C C . ARG A 1 136 ? -14.863 4.995 25.863 1.00 89.06 136 ARG A C 1
ATOM 1077 O O . ARG A 1 136 ? -15.470 4.814 26.914 1.00 89.06 136 ARG A O 1
ATOM 1084 N N . MET A 1 137 ? -13.776 4.308 25.528 1.00 91.56 137 MET A N 1
ATOM 1085 C CA . MET A 1 137 ? -13.212 3.235 26.331 1.00 91.56 137 MET A CA 1
ATOM 1086 C C . MET A 1 137 ? -12.434 3.784 27.530 1.00 91.56 137 MET A C 1
ATOM 1088 O O . MET A 1 137 ? -11.562 4.655 27.395 1.00 91.56 137 MET A O 1
ATOM 1092 N N . SER A 1 138 ? -12.733 3.241 28.710 1.00 91.06 138 SER A N 1
ATOM 1093 C CA . SER A 1 138 ? -11.984 3.539 29.928 1.00 91.06 138 SER A CA 1
ATOM 1094 C C . SER A 1 138 ? -10.547 3.002 29.836 1.00 91.06 138 SER A C 1
ATOM 1096 O O . SER A 1 138 ? -10.237 2.147 29.004 1.00 91.06 138 SER A O 1
ATOM 1098 N N . ALA A 1 139 ? -9.645 3.512 30.677 1.00 90.44 139 ALA A N 1
ATOM 1099 C CA . ALA A 1 139 ? -8.275 3.000 30.737 1.00 90.44 139 ALA A CA 1
ATOM 1100 C C . ALA A 1 139 ? -8.223 1.544 31.248 1.00 90.44 139 ALA A C 1
ATOM 1102 O O . ALA A 1 139 ? -7.375 0.770 30.811 1.00 90.44 139 ALA A O 1
ATOM 1103 N N . GLU A 1 140 ? -9.152 1.159 32.131 1.00 90.06 140 GLU A N 1
ATOM 1104 C CA . GLU A 1 140 ? -9.270 -0.205 32.665 1.00 90.06 140 GLU A CA 1
ATOM 1105 C C . GLU A 1 140 ? -9.686 -1.197 31.570 1.00 90.06 140 GLU A C 1
ATOM 1107 O O . GLU A 1 140 ? -9.042 -2.229 31.388 1.00 90.06 140 GLU A O 1
ATOM 1112 N N . ASP A 1 141 ? -10.701 -0.839 30.778 1.00 90.62 141 ASP A N 1
ATOM 1113 C CA . ASP A 1 141 ? -11.160 -1.651 29.647 1.00 90.62 141 ASP A CA 1
ATOM 1114 C C . ASP A 1 141 ? -10.075 -1.784 28.568 1.00 90.62 141 ASP A C 1
ATOM 1116 O O . ASP A 1 141 ? -9.851 -2.874 28.036 1.00 90.62 141 ASP A O 1
ATOM 1120 N N . ARG A 1 142 ? -9.345 -0.693 28.282 1.00 90.94 142 ARG A N 1
ATOM 1121 C CA . ARG A 1 142 ? -8.187 -0.719 27.373 1.00 90.94 142 ARG A CA 1
ATOM 1122 C C . ARG A 1 142 ? -7.121 -1.694 27.857 1.00 90.94 142 ARG A C 1
ATOM 1124 O O . ARG A 1 142 ? -6.638 -2.492 27.059 1.00 90.94 142 ARG A O 1
ATOM 1131 N N . ALA A 1 143 ? -6.795 -1.679 29.149 1.00 90.69 143 ALA A N 1
ATOM 1132 C CA . ALA A 1 143 ? -5.820 -2.599 29.729 1.00 90.69 143 ALA A CA 1
ATOM 1133 C C . ALA A 1 143 ? -6.272 -4.068 29.624 1.00 90.69 143 ALA A C 1
ATOM 1135 O O . ALA A 1 143 ? -5.460 -4.928 29.281 1.00 90.69 143 ALA A O 1
ATOM 1136 N N . ALA A 1 144 ? -7.561 -4.352 29.834 1.00 91.44 144 ALA A N 1
ATOM 1137 C CA . ALA A 1 144 ? -8.118 -5.697 29.680 1.00 91.44 144 ALA A CA 1
ATOM 1138 C C . ALA A 1 144 ? -8.047 -6.196 28.223 1.00 91.44 144 ALA A C 1
ATOM 1140 O O . ALA A 1 144 ? -7.652 -7.336 27.962 1.00 91.44 144 ALA A O 1
ATOM 1141 N N . LEU A 1 145 ? -8.371 -5.338 27.248 1.00 91.56 145 LEU A N 1
ATOM 1142 C CA . LEU A 1 145 ? -8.196 -5.666 25.828 1.00 91.56 145 LEU A CA 1
ATOM 1143 C C . LEU A 1 145 ? -6.720 -5.812 25.454 1.00 91.56 145 LEU A C 1
ATOM 1145 O O . LEU A 1 145 ? -6.373 -6.684 24.655 1.00 91.56 145 LEU A O 1
ATOM 1149 N N . ALA A 1 146 ? -5.848 -4.989 26.040 1.00 91.56 146 ALA A N 1
ATOM 1150 C CA . ALA A 1 146 ? -4.417 -5.064 25.812 1.00 91.56 146 ALA A CA 1
ATOM 1151 C C . ALA A 1 146 ? -3.856 -6.416 26.273 1.00 91.56 146 ALA A C 1
ATOM 1153 O O . ALA A 1 146 ? -3.118 -7.051 25.525 1.00 91.56 146 ALA A O 1
ATOM 1154 N N . GLU A 1 147 ? -4.252 -6.903 27.450 1.00 92.44 147 GLU A N 1
ATOM 1155 C CA . GLU A 1 147 ? -3.847 -8.221 27.953 1.00 92.44 147 GLU A CA 1
ATOM 1156 C C . GLU A 1 147 ? -4.273 -9.358 27.009 1.00 92.44 147 GLU A C 1
ATOM 1158 O O . GLU A 1 147 ? -3.493 -10.278 26.755 1.00 92.44 147 GLU A O 1
ATOM 1163 N N . LYS A 1 148 ? -5.474 -9.258 26.420 1.00 91.62 148 LYS A N 1
ATOM 1164 C CA . LYS A 1 148 ? -6.001 -10.260 25.483 1.00 91.62 148 LYS A CA 1
ATOM 1165 C C . LYS A 1 148 ? -5.306 -10.235 24.115 1.00 91.62 148 LYS A C 1
ATOM 1167 O O . LYS A 1 148 ? -4.952 -11.294 23.598 1.00 91.62 148 LYS A O 1
ATOM 1172 N N . TYR A 1 149 ? -5.144 -9.057 23.506 1.00 92.31 149 TYR A N 1
ATOM 1173 C CA . TYR A 1 149 ? -4.762 -8.938 22.090 1.00 92.31 149 TYR A CA 1
ATOM 1174 C C . TYR A 1 149 ? -3.309 -8.514 21.853 1.00 92.31 149 TYR A C 1
ATOM 1176 O O . TYR A 1 149 ? -2.718 -8.922 20.855 1.00 92.31 149 TYR A O 1
ATOM 1184 N N . VAL A 1 150 ? -2.678 -7.737 22.739 1.00 92.06 150 VAL A N 1
ATOM 1185 C CA . VAL A 1 150 ? -1.306 -7.241 22.497 1.00 92.06 150 VAL A CA 1
ATOM 1186 C C . VAL A 1 150 ? -0.286 -8.370 22.302 1.00 92.06 150 VAL A C 1
ATOM 1188 O O . VAL A 1 150 ? 0.555 -8.224 21.413 1.00 92.06 150 VAL A O 1
ATOM 1191 N N . PRO A 1 151 ? -0.320 -9.503 23.034 1.00 93.62 151 PRO A N 1
ATOM 1192 C CA . PRO A 1 151 ? 0.632 -10.589 22.801 1.00 93.62 151 PRO A CA 1
ATOM 1193 C C . PRO A 1 151 ? 0.557 -11.178 21.384 1.00 93.62 151 PRO A C 1
ATOM 1195 O O . PRO A 1 151 ? 1.592 -11.362 20.741 1.00 93.62 151 PRO A O 1
ATOM 1198 N N . SER A 1 152 ? -0.651 -11.439 20.870 1.00 91.88 152 SER A N 1
ATOM 1199 C CA . SER A 1 152 ? -0.838 -11.995 19.522 1.00 91.88 152 SER A CA 1
ATOM 1200 C C . SER A 1 152 ? -0.518 -10.968 18.436 1.00 91.88 152 SER A C 1
ATOM 1202 O O . SER A 1 152 ? 0.134 -11.303 17.444 1.00 91.88 152 SER A O 1
ATOM 1204 N N . LEU A 1 153 ? -0.894 -9.704 18.650 1.00 92.25 153 LEU A N 1
ATOM 1205 C CA . LEU A 1 153 ? -0.565 -8.591 17.762 1.00 92.25 153 LEU A CA 1
ATOM 1206 C C . LEU A 1 153 ? 0.949 -8.366 17.673 1.00 92.25 153 LEU A C 1
ATOM 1208 O O . LEU A 1 153 ? 1.473 -8.230 16.571 1.00 92.25 153 LEU A O 1
ATOM 1212 N N . ARG A 1 154 ? 1.678 -8.407 18.796 1.00 92.69 154 ARG A N 1
ATOM 1213 C CA . ARG A 1 154 ? 3.147 -8.290 18.805 1.00 92.69 154 ARG A CA 1
ATOM 1214 C C . ARG A 1 154 ? 3.815 -9.428 18.047 1.00 92.69 154 ARG A C 1
ATOM 1216 O O . ARG A 1 154 ? 4.637 -9.163 17.177 1.00 92.69 154 ARG A O 1
ATOM 1223 N N . ALA A 1 155 ? 3.414 -10.673 18.308 1.00 92.44 155 ALA A N 1
ATOM 1224 C CA . ALA A 1 155 ? 3.943 -11.829 17.583 1.00 92.44 155 ALA A CA 1
ATOM 1225 C C . ALA A 1 155 ? 3.712 -11.705 16.066 1.00 92.44 155 ALA A C 1
ATOM 1227 O O . ALA A 1 155 ? 4.571 -12.055 15.254 1.00 92.44 155 ALA A O 1
ATOM 1228 N N . ARG A 1 156 ? 2.560 -11.159 15.667 1.00 90.19 156 ARG A N 1
ATOM 1229 C CA . ARG A 1 156 ? 2.244 -10.915 14.262 1.00 90.19 156 ARG A CA 1
ATOM 1230 C C . ARG A 1 156 ? 3.050 -9.768 13.664 1.00 90.19 156 ARG A C 1
ATOM 1232 O O . ARG A 1 156 ? 3.555 -9.930 12.558 1.00 90.19 156 ARG A O 1
ATOM 1239 N N . ALA A 1 157 ? 3.213 -8.658 14.381 1.00 91.88 157 ALA A N 1
ATOM 1240 C CA . ALA A 1 157 ? 4.068 -7.550 13.962 1.00 91.88 157 ALA A CA 1
ATOM 1241 C C . ALA A 1 157 ? 5.515 -8.020 13.752 1.00 91.88 157 ALA A C 1
ATOM 1243 O O . ALA A 1 157 ? 6.108 -7.729 12.720 1.00 91.88 157 ALA A O 1
ATOM 1244 N N . G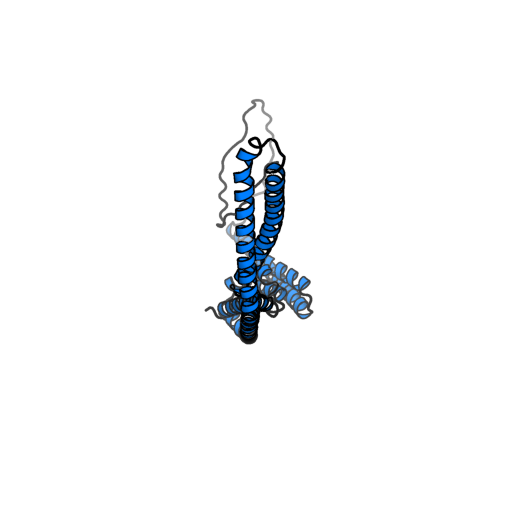LU A 1 158 ? 6.054 -8.831 14.665 1.00 92.44 158 GLU A N 1
ATOM 1245 C CA . GLU A 1 158 ? 7.386 -9.434 14.530 1.00 92.44 158 GLU A CA 1
ATOM 1246 C C . GLU A 1 158 ? 7.475 -10.382 13.325 1.00 92.44 158 GLU A C 1
ATOM 1248 O O . GLU A 1 158 ? 8.451 -10.349 12.570 1.00 92.44 158 GLU A O 1
ATOM 1253 N N . SER A 1 159 ? 6.440 -11.197 13.091 1.00 91.69 159 SER A N 1
ATOM 1254 C CA . SER A 1 159 ? 6.369 -12.049 11.900 1.00 91.69 159 SER A CA 1
ATOM 1255 C C . SER A 1 159 ? 6.309 -11.233 10.605 1.00 91.69 159 SER A C 1
ATOM 1257 O O . SER A 1 159 ? 6.928 -11.638 9.616 1.00 91.69 159 SER A O 1
ATOM 1259 N N . CYS A 1 160 ? 5.565 -10.123 10.578 1.00 89.81 160 CYS A N 1
ATOM 1260 C CA . CYS A 1 160 ? 5.506 -9.212 9.436 1.00 89.81 160 CYS A CA 1
ATOM 1261 C C . CYS A 1 160 ? 6.872 -8.562 9.197 1.00 89.81 160 CYS A C 1
ATOM 1263 O O . CYS A 1 160 ? 7.379 -8.659 8.082 1.00 89.81 160 CYS A O 1
ATOM 1265 N N . ALA A 1 161 ? 7.509 -8.033 10.245 1.00 91.25 161 ALA A N 1
ATOM 1266 C CA . ALA A 1 161 ? 8.834 -7.418 10.188 1.00 91.25 161 ALA A CA 1
ATOM 1267 C C . ALA A 1 161 ? 9.905 -8.391 9.665 1.00 91.25 161 ALA A C 1
ATOM 1269 O O . ALA A 1 161 ? 10.715 -8.052 8.800 1.00 91.25 161 ALA A O 1
ATOM 1270 N N . SER A 1 162 ? 9.891 -9.642 10.142 1.00 92.25 162 SER A N 1
ATOM 1271 C CA . SER A 1 162 ? 10.824 -10.680 9.689 1.00 92.25 162 SER A CA 1
ATOM 1272 C C . SER A 1 162 ? 10.634 -11.012 8.205 1.00 92.25 162 SER A C 1
ATOM 1274 O O . SER A 1 162 ? 11.603 -11.036 7.439 1.00 92.25 162 SER A O 1
ATOM 1276 N N . ARG A 1 163 ? 9.382 -11.214 7.768 1.00 90.81 163 ARG A N 1
ATOM 1277 C CA . ARG A 1 163 ? 9.062 -11.486 6.357 1.00 90.81 163 ARG A CA 1
ATOM 1278 C C . ARG A 1 163 ? 9.373 -10.289 5.460 1.00 90.81 163 ARG A C 1
ATOM 1280 O O . ARG A 1 163 ? 9.905 -10.482 4.370 1.00 90.81 163 ARG A O 1
ATOM 1287 N N . GLN A 1 164 ? 9.097 -9.072 5.922 1.00 90.50 164 GLN A N 1
ATOM 1288 C CA . GLN A 1 164 ? 9.457 -7.835 5.235 1.00 90.50 164 GLN A CA 1
ATOM 1289 C C . GLN A 1 164 ? 10.973 -7.739 5.037 1.00 90.50 164 GLN A C 1
ATOM 1291 O O . GLN A 1 164 ? 11.416 -7.415 3.935 1.00 90.50 164 GLN A O 1
ATOM 1296 N N . GLY A 1 165 ? 11.769 -8.045 6.067 1.00 89.56 165 GLY A N 1
ATOM 1297 C CA . GLY A 1 165 ? 13.230 -8.071 5.976 1.00 89.56 165 GLY A CA 1
ATOM 1298 C C . GLY A 1 165 ? 13.720 -9.029 4.888 1.00 89.56 165 GLY A C 1
ATOM 1299 O O . GLY A 1 165 ? 14.436 -8.614 3.977 1.00 89.56 165 GLY A O 1
ATOM 1300 N N . ALA A 1 166 ? 13.246 -10.278 4.915 1.00 92.25 166 ALA A N 1
ATOM 1301 C CA . ALA A 1 166 ? 13.584 -11.289 3.911 1.00 92.25 166 ALA A CA 1
ATOM 1302 C C . ALA A 1 166 ? 13.186 -10.877 2.480 1.00 92.25 166 ALA A C 1
ATOM 1304 O O . ALA A 1 166 ? 13.977 -11.012 1.545 1.00 92.25 166 ALA A O 1
ATOM 1305 N N . LEU A 1 167 ? 11.982 -10.329 2.294 1.00 91.00 167 LEU A N 1
ATOM 1306 C CA . LEU A 1 167 ? 11.512 -9.868 0.984 1.00 91.00 167 LEU A CA 1
ATOM 1307 C C . LEU A 1 167 ? 12.267 -8.628 0.490 1.00 91.00 167 LEU A C 1
ATOM 1309 O O . LEU A 1 167 ? 12.508 -8.487 -0.708 1.00 91.00 167 LEU A O 1
ATOM 1313 N N . THR A 1 168 ? 12.692 -7.751 1.400 1.00 90.25 168 THR A N 1
ATOM 1314 C CA . THR A 1 168 ? 13.523 -6.585 1.070 1.00 90.25 168 THR A CA 1
ATOM 1315 C C . THR A 1 168 ? 14.913 -7.018 0.602 1.00 90.25 168 THR A C 1
ATOM 1317 O O . THR A 1 168 ? 15.446 -6.468 -0.366 1.00 90.25 168 THR A O 1
ATOM 1320 N N . GLU A 1 169 ? 15.505 -8.025 1.246 1.00 91.19 169 GLU A N 1
ATOM 1321 C CA . GLU A 1 169 ? 16.756 -8.637 0.790 1.00 91.19 169 GLU A CA 1
ATOM 1322 C C . GLU A 1 169 ? 16.595 -9.302 -0.580 1.00 91.19 169 GLU A C 1
ATOM 1324 O O . GLU A 1 169 ? 17.443 -9.118 -1.457 1.00 91.19 169 GLU A O 1
ATOM 1329 N N . GLU A 1 170 ? 15.489 -10.013 -0.812 1.00 90.94 170 GLU A N 1
ATOM 1330 C CA . GLU A 1 170 ? 15.199 -10.604 -2.116 1.00 90.94 170 GLU A CA 1
ATOM 1331 C C . GLU A 1 170 ? 14.999 -9.543 -3.212 1.00 90.94 170 GLU A C 1
ATOM 1333 O O . GLU A 1 170 ? 15.547 -9.689 -4.309 1.00 90.94 170 GLU A O 1
ATOM 1338 N N . ASP A 1 171 ? 14.271 -8.459 -2.927 1.00 90.19 171 ASP A N 1
ATOM 1339 C CA . ASP A 1 171 ? 14.103 -7.313 -3.830 1.00 90.19 171 ASP A CA 1
ATOM 1340 C C . ASP A 1 171 ? 15.463 -6.693 -4.180 1.00 90.19 171 ASP A C 1
ATOM 1342 O O . ASP A 1 171 ? 15.754 -6.448 -5.353 1.00 90.19 171 ASP A O 1
ATOM 1346 N N . ASN A 1 172 ? 16.338 -6.499 -3.188 1.00 90.12 172 ASN A N 1
ATOM 1347 C CA . ASN A 1 172 ? 17.703 -6.023 -3.415 1.00 90.12 172 ASN A CA 1
ATOM 1348 C C . ASN A 1 172 ? 18.503 -6.986 -4.301 1.00 90.12 172 ASN A C 1
ATOM 1350 O O . ASN A 1 172 ? 19.098 -6.542 -5.285 1.00 90.12 172 ASN A O 1
ATOM 1354 N N . ARG A 1 173 ? 18.467 -8.292 -4.010 1.00 90.62 173 ARG A N 1
ATOM 1355 C CA . ARG A 1 173 ? 19.181 -9.323 -4.777 1.00 90.62 173 ARG A CA 1
ATOM 1356 C C . ARG A 1 173 ? 18.727 -9.360 -6.235 1.00 90.62 173 ARG A C 1
ATOM 1358 O O . ARG A 1 173 ? 19.560 -9.255 -7.133 1.00 90.62 173 ARG A O 1
ATOM 1365 N N . ARG A 1 174 ? 17.416 -9.434 -6.491 1.00 88.31 174 ARG A N 1
ATOM 1366 C CA . ARG A 1 174 ? 16.860 -9.433 -7.859 1.00 88.31 174 ARG A CA 1
ATOM 1367 C C . ARG A 1 174 ? 17.249 -8.163 -8.608 1.00 88.31 174 ARG A C 1
ATOM 1369 O O . ARG A 1 174 ? 17.682 -8.219 -9.760 1.00 88.31 174 ARG A O 1
ATOM 1376 N N . ARG A 1 175 ? 17.160 -7.005 -7.944 1.00 88.75 175 ARG A N 1
ATOM 1377 C CA . ARG A 1 175 ? 17.578 -5.740 -8.554 1.00 88.75 175 ARG A CA 1
ATOM 1378 C C . ARG A 1 175 ? 19.064 -5.763 -8.901 1.00 88.75 175 ARG A C 1
ATOM 1380 O O . ARG A 1 175 ? 19.421 -5.325 -9.994 1.00 88.75 175 ARG A O 1
ATOM 1387 N N . GLU A 1 176 ? 19.921 -6.284 -8.030 1.00 90.19 176 GLU A N 1
ATOM 1388 C CA . GLU A 1 176 ? 21.362 -6.405 -8.266 1.00 90.19 176 GLU A CA 1
ATOM 1389 C C . GLU A 1 176 ? 21.728 -7.357 -9.406 1.00 90.19 176 GLU A C 1
ATOM 1391 O O . GLU A 1 176 ? 22.596 -7.019 -10.215 1.00 90.19 176 GLU A O 1
ATOM 1396 N N . GLU A 1 177 ? 21.027 -8.480 -9.537 1.00 91.62 177 GLU A N 1
ATOM 1397 C CA . GLU A 1 177 ? 21.194 -9.435 -10.640 1.00 91.62 177 GLU A CA 1
ATOM 1398 C C . GLU A 1 177 ? 20.813 -8.824 -12.001 1.00 91.62 177 GLU A C 1
ATOM 1400 O O . GLU A 1 177 ? 21.483 -9.048 -13.015 1.00 91.62 177 GLU A O 1
ATOM 1405 N N . GLU A 1 178 ? 19.778 -7.982 -12.036 1.00 89.75 178 GLU A N 1
ATOM 1406 C CA . GLU A 1 178 ? 19.312 -7.320 -13.258 1.00 89.75 178 GLU A CA 1
ATOM 1407 C C . GLU A 1 178 ? 20.158 -6.102 -13.666 1.00 89.75 178 GLU A C 1
ATOM 1409 O O . GLU A 1 178 ? 20.277 -5.793 -14.862 1.00 89.75 178 GLU A O 1
ATOM 1414 N N . ARG A 1 179 ? 20.786 -5.404 -12.705 1.00 90.38 179 ARG A N 1
ATOM 1415 C CA . ARG A 1 179 ? 21.641 -4.221 -12.949 1.00 90.38 179 ARG A CA 1
ATOM 1416 C C . ARG A 1 179 ? 22.637 -4.404 -14.099 1.00 90.38 179 ARG A C 1
ATOM 1418 O O . ARG A 1 179 ? 22.666 -3.533 -14.979 1.00 90.38 179 ARG A O 1
ATOM 1425 N N . PRO A 1 180 ? 23.464 -5.469 -14.158 1.00 92.50 180 PRO A N 1
ATOM 1426 C CA . PRO A 1 180 ? 24.431 -5.634 -15.239 1.00 92.50 180 PRO A CA 1
ATOM 1427 C C . PRO A 1 180 ? 23.756 -5.809 -16.602 1.00 92.50 180 PRO A C 1
ATOM 1429 O O . PRO A 1 180 ? 24.241 -5.253 -17.592 1.00 92.50 180 PRO A O 1
ATOM 1432 N N . VAL A 1 181 ? 22.633 -6.529 -16.669 1.00 92.56 181 VAL A N 1
ATOM 1433 C CA . VAL A 1 181 ? 21.881 -6.756 -17.913 1.00 92.56 181 VAL A CA 1
ATOM 1434 C C . VAL A 1 181 ? 21.301 -5.438 -18.424 1.00 92.56 181 VAL A C 1
ATOM 1436 O O . VAL A 1 181 ? 21.528 -5.064 -19.579 1.00 92.56 181 VAL A O 1
ATOM 1439 N N . ILE A 1 182 ? 20.650 -4.674 -17.545 1.00 91.69 182 ILE A N 1
ATOM 1440 C CA . ILE A 1 182 ? 20.070 -3.366 -17.869 1.00 91.69 182 ILE A CA 1
ATOM 1441 C C . ILE A 1 182 ? 21.164 -2.366 -18.276 1.00 91.69 182 ILE A C 1
ATOM 1443 O O . ILE A 1 182 ? 21.014 -1.636 -19.261 1.00 91.69 182 ILE A O 1
ATOM 1447 N N . ALA A 1 183 ? 22.299 -2.346 -17.570 1.00 92.06 183 ALA A N 1
ATOM 1448 C CA . ALA A 1 183 ? 23.426 -1.472 -17.888 1.00 92.06 183 ALA A CA 1
ATOM 1449 C C . ALA A 1 183 ? 24.064 -1.808 -19.247 1.00 92.06 183 ALA A C 1
ATOM 1451 O O . ALA A 1 183 ? 24.414 -0.901 -20.009 1.00 92.06 183 ALA A O 1
ATOM 1452 N N . ARG A 1 184 ? 24.211 -3.099 -19.581 1.00 93.00 184 ARG A N 1
ATOM 1453 C CA . ARG A 1 184 ? 24.674 -3.543 -20.909 1.00 93.00 184 ARG A CA 1
ATOM 1454 C C . ARG A 1 184 ? 23.676 -3.146 -21.998 1.00 93.00 184 ARG A C 1
ATOM 1456 O O . ARG A 1 184 ? 24.094 -2.583 -23.007 1.00 93.00 184 ARG A O 1
ATOM 1463 N N . ALA A 1 185 ? 22.378 -3.357 -21.779 1.00 92.00 185 ALA A N 1
ATOM 1464 C CA . ALA A 1 185 ? 21.331 -2.971 -22.725 1.00 92.00 185 ALA A CA 1
ATOM 1465 C C . ALA A 1 185 ? 21.312 -1.454 -22.981 1.00 92.00 185 ALA A C 1
ATOM 1467 O O . ALA A 1 185 ? 21.273 -1.029 -24.135 1.00 92.00 185 ALA A O 1
ATOM 1468 N N . CYS A 1 186 ? 21.427 -0.637 -21.927 1.00 92.44 186 CYS A N 1
ATOM 1469 C CA . CYS A 1 186 ? 21.532 0.819 -22.040 1.00 92.44 186 CYS A CA 1
ATOM 1470 C C . CYS A 1 186 ? 22.753 1.247 -22.861 1.00 92.44 186 CYS A C 1
ATOM 1472 O O . CYS A 1 186 ? 22.609 2.049 -23.779 1.00 92.44 186 CYS A O 1
ATOM 1474 N N . ARG A 1 187 ? 23.944 0.713 -22.551 1.00 93.69 187 ARG A N 1
ATOM 1475 C CA . ARG A 1 187 ? 25.182 1.053 -23.275 1.00 93.69 187 ARG A CA 1
ATOM 1476 C C . ARG A 1 187 ? 25.110 0.650 -24.744 1.00 93.69 187 ARG A C 1
ATOM 1478 O O . ARG A 1 187 ? 25.426 1.462 -25.606 1.00 93.69 187 ARG A O 1
ATOM 1485 N N . ARG A 1 188 ? 24.630 -0.564 -25.033 1.00 94.31 188 ARG A N 1
ATOM 1486 C CA . ARG A 1 188 ? 24.459 -1.062 -26.403 1.00 94.31 188 ARG A CA 1
ATOM 1487 C C . ARG A 1 188 ? 23.479 -0.202 -27.199 1.00 94.31 188 ARG A C 1
ATOM 1489 O O . ARG A 1 188 ? 23.806 0.231 -28.296 1.00 94.31 188 ARG A O 1
ATOM 1496 N N . ASN A 1 189 ? 22.295 0.066 -26.646 1.00 92.75 189 ASN A N 1
ATOM 1497 C CA . ASN A 1 189 ? 21.277 0.850 -27.345 1.00 92.75 189 ASN A CA 1
ATOM 1498 C C . ASN A 1 189 ? 21.713 2.310 -27.518 1.00 92.75 189 ASN A C 1
ATOM 1500 O O . ASN A 1 189 ? 21.414 2.901 -28.550 1.00 92.75 189 ASN A O 1
ATOM 1504 N N . LEU A 1 190 ? 22.456 2.878 -26.560 1.00 94.62 190 LEU A N 1
ATOM 1505 C CA . LEU A 1 190 ? 23.048 4.210 -26.690 1.00 94.62 190 LEU A CA 1
ATOM 1506 C C . LEU A 1 190 ? 24.057 4.248 -27.843 1.00 94.62 190 LEU A C 1
ATOM 1508 O O . LEU A 1 190 ? 23.941 5.114 -28.702 1.00 94.62 190 LEU A O 1
ATOM 1512 N N . ALA A 1 191 ? 24.999 3.299 -27.883 1.00 95.56 191 ALA A N 1
ATOM 1513 C CA . ALA A 1 191 ? 26.001 3.217 -28.943 1.00 95.56 191 ALA A CA 1
ATOM 1514 C C . ALA A 1 191 ? 25.341 3.109 -30.324 1.00 95.56 191 ALA A C 1
ATOM 1516 O O . ALA A 1 191 ? 25.635 3.913 -31.199 1.00 95.56 191 ALA A O 1
ATOM 1517 N N . LEU A 1 192 ? 24.371 2.200 -30.486 1.00 94.69 192 LEU A N 1
ATOM 1518 C CA . LEU A 1 192 ? 23.625 2.048 -31.740 1.00 94.69 192 LEU A CA 1
ATOM 1519 C C . LEU A 1 192 ? 22.862 3.323 -32.115 1.00 94.69 192 LEU A C 1
ATOM 1521 O O . LEU A 1 192 ? 22.926 3.753 -33.262 1.00 94.69 192 LEU A O 1
ATOM 1525 N N . THR A 1 193 ? 22.188 3.959 -31.153 1.00 94.44 193 TH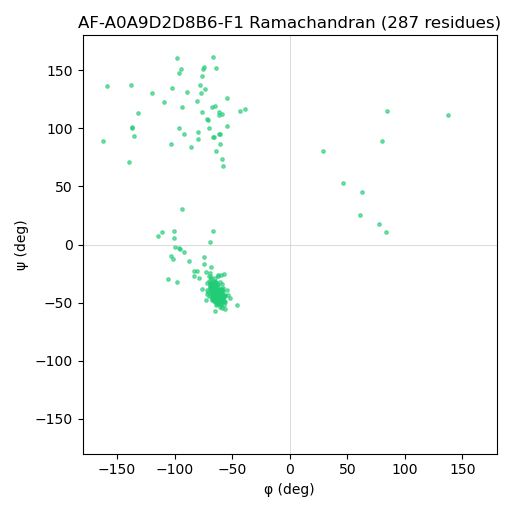R A N 1
ATOM 1526 C CA . THR A 1 193 ? 21.459 5.216 -31.392 1.00 94.44 193 THR A CA 1
ATOM 1527 C C . THR A 1 193 ? 22.403 6.311 -31.892 1.00 94.44 193 THR A C 1
ATOM 1529 O O . THR A 1 193 ? 22.083 6.989 -32.862 1.00 94.44 193 THR A O 1
ATOM 1532 N N . VAL A 1 194 ? 23.584 6.454 -31.280 1.00 96.31 194 VAL A N 1
ATOM 1533 C CA . VAL A 1 194 ? 24.601 7.433 -31.698 1.00 96.31 194 VAL A CA 1
ATOM 1534 C C . VAL A 1 194 ? 25.158 7.099 -33.083 1.00 96.31 194 VAL A C 1
ATOM 1536 O O . VAL A 1 194 ? 25.266 7.994 -33.917 1.00 96.31 194 VAL A O 1
ATOM 1539 N N . THR A 1 195 ? 25.461 5.829 -33.368 1.00 95.88 195 THR A N 1
ATOM 1540 C CA . THR A 1 195 ? 25.966 5.401 -34.681 1.00 95.88 195 THR A CA 1
ATOM 1541 C C . THR A 1 195 ? 24.956 5.675 -35.795 1.00 95.88 195 THR A C 1
ATOM 1543 O O . THR A 1 195 ? 25.313 6.282 -36.803 1.00 95.88 195 THR A O 1
ATOM 1546 N N . PHE A 1 196 ? 23.690 5.283 -35.621 1.00 95.69 196 PHE A N 1
ATOM 1547 C CA . PHE A 1 196 ? 22.660 5.520 -36.636 1.00 95.69 196 PHE A CA 1
ATOM 1548 C C . PHE A 1 196 ? 22.312 7.001 -36.785 1.00 95.69 196 PHE A C 1
ATOM 1550 O O . PHE A 1 196 ? 22.061 7.441 -37.903 1.00 95.69 196 PHE A O 1
ATOM 1557 N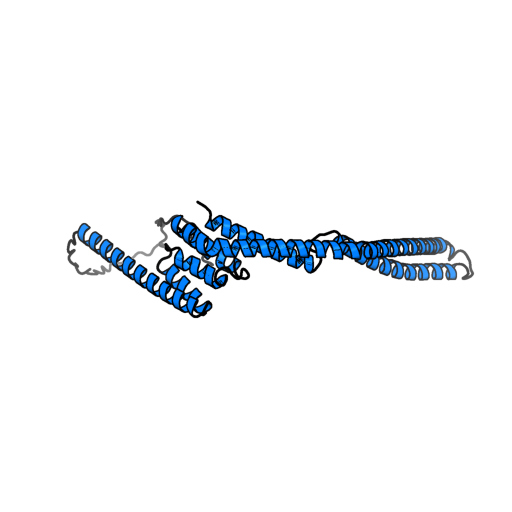 N . LEU A 1 197 ? 22.366 7.783 -35.702 1.00 96.62 197 LEU A N 1
ATOM 1558 C CA . LEU A 1 197 ? 22.223 9.236 -35.780 1.00 96.62 197 LEU A CA 1
ATOM 1559 C C . LEU A 1 197 ? 23.353 9.867 -36.600 1.00 96.62 197 LEU A C 1
ATOM 1561 O O . LEU A 1 197 ? 23.085 10.687 -37.471 1.00 96.62 197 LEU A O 1
ATOM 1565 N N . ALA A 1 198 ? 24.605 9.467 -36.359 1.00 96.69 198 ALA A N 1
ATOM 1566 C CA . ALA A 1 198 ? 25.753 9.977 -37.104 1.00 96.69 198 ALA A CA 1
ATOM 1567 C C . ALA A 1 198 ? 25.667 9.626 -38.600 1.00 96.69 198 ALA A C 1
ATOM 1569 O O . ALA A 1 198 ? 25.887 10.493 -39.443 1.00 96.69 198 ALA A O 1
ATOM 1570 N N . LEU A 1 199 ? 25.286 8.386 -38.934 1.00 96.44 199 LEU A N 1
ATOM 1571 C CA . LEU A 1 199 ? 25.067 7.963 -40.322 1.00 96.44 199 LEU A CA 1
ATOM 1572 C C . LEU A 1 199 ? 23.918 8.736 -40.977 1.00 96.44 199 LEU A C 1
ATOM 1574 O O . LEU A 1 199 ? 24.070 9.215 -42.097 1.00 96.44 199 LEU A O 1
ATOM 1578 N N . PHE A 1 200 ? 22.790 8.895 -40.278 1.00 96.50 200 PHE A N 1
ATOM 1579 C CA . PHE A 1 200 ? 21.664 9.691 -40.759 1.00 96.50 200 PHE A CA 1
ATOM 1580 C C . PHE A 1 200 ? 22.094 11.125 -41.078 1.00 96.50 200 PHE A C 1
ATOM 1582 O O . PHE A 1 200 ? 21.832 11.607 -42.177 1.00 96.50 200 PHE A O 1
ATOM 1589 N N . VAL A 1 201 ? 22.794 11.785 -40.151 1.00 96.75 201 VAL A N 1
ATOM 1590 C CA . VAL A 1 201 ? 23.282 13.158 -40.338 1.00 96.75 201 VAL A CA 1
ATOM 1591 C C . VAL A 1 201 ? 24.249 13.236 -41.518 1.00 96.75 201 VAL A C 1
ATOM 1593 O O . VAL A 1 201 ? 24.113 14.142 -42.334 1.00 96.75 201 VAL A O 1
ATOM 1596 N N . ALA A 1 202 ? 25.174 12.283 -41.662 1.00 96.56 202 ALA A N 1
ATOM 1597 C CA . ALA A 1 202 ? 26.106 12.253 -42.788 1.00 96.56 202 ALA A CA 1
ATOM 1598 C C . ALA A 1 202 ? 25.372 12.172 -44.139 1.00 96.56 202 ALA A C 1
ATOM 1600 O O . ALA A 1 202 ? 25.589 13.020 -45.002 1.00 96.56 202 ALA A O 1
ATOM 1601 N N . PHE A 1 203 ? 24.449 11.216 -44.305 1.00 95.19 203 PHE A N 1
ATOM 1602 C CA . PHE A 1 203 ? 23.691 11.065 -45.553 1.00 95.19 203 PHE A CA 1
ATOM 1603 C C . PHE A 1 203 ? 22.707 12.208 -45.806 1.00 95.19 203 PHE A C 1
ATOM 1605 O O . PHE A 1 203 ? 22.541 12.617 -46.954 1.00 95.19 203 PHE A O 1
ATOM 1612 N N . ALA A 1 204 ? 22.094 12.764 -44.758 1.00 95.25 204 ALA A N 1
ATOM 1613 C CA . ALA A 1 204 ? 21.240 13.937 -44.878 1.00 95.25 204 ALA A CA 1
ATOM 1614 C C . ALA A 1 204 ? 22.048 15.143 -45.375 1.00 95.25 204 ALA A C 1
ATOM 1616 O O . ALA A 1 204 ? 21.681 15.747 -46.380 1.00 95.25 204 ALA A O 1
ATOM 1617 N N . VAL A 1 205 ? 23.180 15.456 -44.735 1.00 96.25 205 VAL A N 1
ATOM 1618 C CA . VAL A 1 205 ? 24.055 16.570 -45.134 1.00 96.25 205 VAL A CA 1
ATOM 1619 C C . VAL A 1 205 ? 24.566 16.383 -46.563 1.00 96.25 205 VAL A C 1
ATOM 1621 O O . VAL A 1 205 ? 24.498 17.328 -47.345 1.00 96.25 205 VAL A O 1
ATOM 1624 N N . SER A 1 206 ? 25.010 15.178 -46.936 1.00 93.25 206 SER A N 1
ATOM 1625 C CA . SER A 1 206 ? 25.434 14.876 -48.310 1.00 93.25 206 SER A CA 1
ATOM 1626 C C . SER A 1 206 ? 24.295 14.984 -49.328 1.00 93.25 206 SER A C 1
ATOM 1628 O O . SER A 1 206 ? 24.505 15.476 -50.431 1.00 93.25 206 SER A O 1
ATOM 1630 N N . GLY A 1 207 ? 23.081 14.548 -48.985 1.00 92.19 207 GLY A N 1
ATOM 1631 C CA . GLY A 1 207 ? 21.913 14.683 -49.856 1.00 92.19 207 GLY A CA 1
ATOM 1632 C C . GLY A 1 207 ? 21.541 16.147 -50.084 1.00 92.19 207 GLY A C 1
ATOM 1633 O O . GLY A 1 207 ? 21.412 16.572 -51.231 1.00 92.19 207 GLY A O 1
ATOM 1634 N N . PHE A 1 208 ? 21.438 16.930 -49.004 1.00 92.94 208 PHE A N 1
ATOM 1635 C CA . PHE A 1 208 ? 21.092 18.353 -49.057 1.00 92.94 208 PHE A CA 1
ATOM 1636 C C . PHE A 1 208 ? 22.160 19.205 -49.750 1.00 92.94 208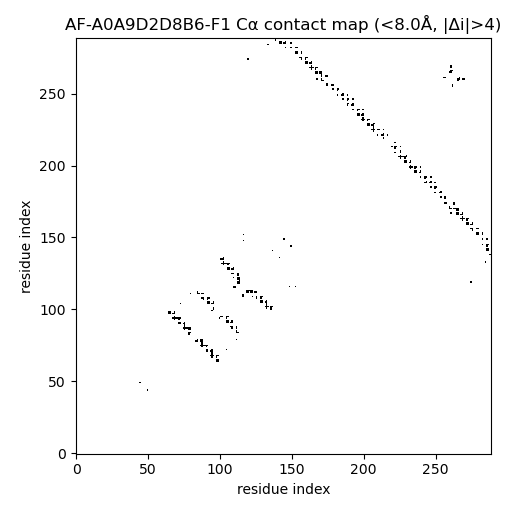 PHE A C 1
ATOM 1638 O O . PHE A 1 208 ? 21.807 20.137 -50.471 1.00 92.94 208 PHE A O 1
ATOM 1645 N N . SER A 1 209 ? 23.448 18.888 -49.585 1.00 92.69 209 SER A N 1
ATOM 1646 C CA . SER A 1 209 ? 24.529 19.637 -50.237 1.00 92.69 209 SER A CA 1
ATOM 1647 C C . SER A 1 209 ? 24.581 19.436 -51.754 1.00 92.69 209 SER A C 1
ATOM 1649 O O . SER A 1 209 ? 25.064 20.321 -52.457 1.00 92.69 209 SER A O 1
ATOM 1651 N N . LEU A 1 210 ? 24.058 18.318 -52.273 1.00 89.81 210 LEU A N 1
ATOM 1652 C CA . LEU A 1 210 ? 23.996 18.032 -53.710 1.00 89.81 210 LEU A CA 1
ATOM 1653 C C . LEU A 1 210 ? 22.823 18.729 -54.418 1.00 89.81 210 LEU A C 1
ATOM 1655 O O . LEU A 1 210 ? 22.911 18.959 -55.623 1.00 89.81 210 LEU A O 1
ATOM 1659 N N . ILE A 1 211 ? 21.758 19.110 -53.698 1.00 88.62 211 ILE A N 1
ATOM 1660 C CA . ILE A 1 211 ? 20.538 19.720 -54.270 1.00 88.62 211 ILE A CA 1
ATOM 1661 C C . ILE A 1 211 ? 20.830 20.936 -55.173 1.00 88.62 211 ILE A C 1
ATOM 1663 O O . ILE A 1 211 ? 20.288 20.977 -56.281 1.00 88.62 211 ILE A O 1
ATOM 1667 N N . PRO A 1 212 ? 21.685 21.907 -54.785 1.00 88.50 212 PRO A N 1
ATOM 1668 C CA . PRO A 1 212 ? 21.977 23.075 -55.621 1.00 88.50 212 PRO A CA 1
ATOM 1669 C C . PRO A 1 212 ? 22.636 22.725 -56.964 1.00 88.50 212 PRO A C 1
ATOM 1671 O O . PRO A 1 212 ? 22.484 23.464 -57.934 1.00 88.50 212 PRO A O 1
ATOM 1674 N N . PHE A 1 213 ? 23.337 21.590 -57.037 1.00 85.81 213 PHE A N 1
ATOM 1675 C CA . PHE A 1 213 ? 24.089 21.147 -58.214 1.00 85.81 213 PHE A CA 1
ATOM 1676 C C . PHE A 1 213 ? 23.274 20.244 -59.152 1.00 85.81 213 PHE A C 1
ATOM 1678 O O . PHE A 1 213 ? 23.718 19.917 -60.250 1.00 85.81 213 PHE A O 1
ATOM 1685 N N . VAL A 1 214 ? 22.055 19.854 -58.770 1.00 82.19 214 VAL A N 1
ATOM 1686 C CA . VAL A 1 214 ? 21.214 18.952 -59.578 1.00 82.19 214 VAL A CA 1
ATOM 1687 C C . VAL A 1 214 ? 20.882 19.539 -60.955 1.00 82.19 214 VAL A C 1
ATOM 1689 O O . VAL A 1 214 ? 20.764 18.794 -61.919 1.00 82.19 214 VAL A O 1
ATOM 1692 N N . ARG A 1 215 ? 20.749 20.868 -61.070 1.00 79.88 215 ARG A N 1
ATOM 1693 C CA . ARG A 1 215 ? 20.450 21.555 -62.343 1.00 79.88 215 ARG A CA 1
ATOM 1694 C C . ARG A 1 215 ? 21.688 22.090 -63.067 1.00 79.88 215 ARG A C 1
ATOM 1696 O O . ARG A 1 215 ? 21.544 22.666 -64.140 1.00 79.88 215 ARG A O 1
ATOM 1703 N N . SER A 1 216 ? 22.881 21.953 -62.484 1.00 79.69 216 SER A N 1
ATOM 1704 C CA . SER A 1 216 ? 24.109 22.520 -63.057 1.00 79.69 216 SER A CA 1
ATOM 1705 C C . SER A 1 216 ? 24.800 21.594 -64.058 1.00 79.69 216 SER A C 1
ATOM 1707 O O . SER A 1 216 ? 25.680 22.048 -64.782 1.00 79.69 216 SER A O 1
ATOM 1709 N N . VAL A 1 217 ? 24.428 20.312 -64.103 1.00 77.62 217 VAL A N 1
ATOM 1710 C CA . VAL A 1 217 ? 24.990 19.323 -65.032 1.00 77.62 217 VAL A CA 1
ATOM 1711 C C . VAL A 1 217 ? 23.861 18.780 -65.917 1.00 77.62 217 VAL A C 1
ATOM 1713 O O . VAL A 1 217 ? 22.817 18.416 -65.380 1.00 77.62 217 VAL A O 1
ATOM 1716 N N . PRO A 1 218 ? 24.029 18.749 -67.254 1.00 69.38 218 PRO A N 1
ATOM 1717 C CA . PRO A 1 218 ? 22.986 18.299 -68.183 1.00 69.38 218 PRO A CA 1
ATOM 1718 C C . PRO A 1 218 ? 22.680 16.793 -68.091 1.00 69.38 218 PRO A C 1
ATOM 1720 O O . PRO A 1 218 ? 21.599 16.371 -68.493 1.00 69.38 218 PRO A O 1
ATOM 1723 N N . ASP A 1 219 ? 23.593 16.000 -67.525 1.00 77.94 219 ASP A N 1
ATOM 1724 C CA . ASP A 1 219 ? 23.420 14.566 -67.286 1.00 77.94 219 ASP A CA 1
ATOM 1725 C C . ASP A 1 219 ? 22.898 14.264 -65.871 1.00 77.94 219 ASP A C 1
ATOM 1727 O O . ASP A 1 219 ? 23.234 14.938 -64.896 1.00 77.94 219 ASP A O 1
ATOM 1731 N N . ASN A 1 220 ? 22.165 13.153 -65.720 1.00 81.50 220 ASN A N 1
ATOM 1732 C CA . ASN A 1 220 ? 21.608 12.670 -64.441 1.00 81.50 220 ASN A CA 1
ATOM 1733 C C . ASN A 1 220 ? 22.660 12.206 -63.405 1.00 81.50 220 ASN A C 1
ATOM 1735 O O . ASN A 1 220 ? 22.312 11.593 -62.392 1.00 81.50 220 ASN A O 1
ATOM 1739 N N . SER A 1 221 ? 23.942 12.490 -63.634 1.00 83.44 221 SER A N 1
ATOM 1740 C CA . SER A 1 221 ? 25.076 12.046 -62.819 1.00 83.44 221 SER A CA 1
ATOM 1741 C C . SER A 1 221 ? 25.048 12.576 -61.381 1.00 83.44 221 SER A C 1
ATOM 1743 O O . SER A 1 221 ? 25.550 11.899 -60.489 1.00 83.44 221 SER A O 1
ATOM 1745 N N . ILE A 1 222 ? 24.421 13.735 -61.130 1.00 85.88 222 ILE A N 1
ATOM 1746 C CA . ILE A 1 222 ? 24.249 14.324 -59.784 1.00 85.88 222 ILE A CA 1
ATOM 1747 C C . ILE A 1 222 ? 22.863 14.020 -59.193 1.00 85.88 222 ILE A C 1
ATOM 1749 O O . ILE A 1 222 ? 22.722 13.835 -57.982 1.00 85.88 222 ILE A O 1
ATOM 1753 N N . LEU A 1 223 ? 21.835 13.915 -60.039 1.00 86.62 223 LEU A N 1
ATOM 1754 C CA . LEU A 1 223 ? 20.464 13.630 -59.609 1.00 86.62 223 LEU A CA 1
ATOM 1755 C C . LEU A 1 223 ? 20.356 12.254 -58.931 1.00 86.62 223 LEU A C 1
ATOM 1757 O O . LEU A 1 223 ? 19.783 12.144 -57.848 1.00 86.62 223 LEU A O 1
ATOM 1761 N N . ILE A 1 224 ? 20.936 11.217 -59.545 1.00 88.81 224 ILE A N 1
ATOM 1762 C CA . ILE A 1 224 ? 20.901 9.841 -59.027 1.00 88.81 224 ILE A CA 1
ATOM 1763 C C . ILE A 1 224 ? 21.524 9.737 -57.618 1.00 88.81 224 ILE A C 1
ATOM 1765 O O . ILE A 1 224 ? 20.826 9.277 -56.712 1.00 88.81 224 ILE A O 1
ATOM 1769 N N . PRO A 1 225 ? 22.776 10.178 -57.361 1.00 89.56 225 PRO A N 1
ATOM 1770 C CA . PRO A 1 225 ? 23.362 10.095 -56.022 1.00 89.56 225 PRO A CA 1
ATOM 1771 C C . PRO A 1 225 ? 22.634 10.970 -54.994 1.00 89.56 225 PRO A C 1
ATOM 1773 O O . PRO A 1 225 ? 22.533 10.569 -53.837 1.00 89.56 225 PRO A O 1
ATOM 1776 N N . CYS A 1 226 ? 22.067 12.116 -55.393 1.00 90.69 226 CYS A N 1
ATOM 1777 C CA . CYS A 1 226 ? 21.248 12.940 -54.500 1.00 90.69 226 CYS A CA 1
ATOM 1778 C C . CYS A 1 226 ? 20.007 12.173 -54.005 1.00 90.69 226 CYS A C 1
ATOM 1780 O O . CYS A 1 226 ? 19.775 12.094 -52.796 1.00 90.69 226 CYS A O 1
ATOM 1782 N N . ILE A 1 227 ? 19.262 11.532 -54.916 1.00 91.62 227 ILE A N 1
ATOM 1783 C CA . ILE A 1 227 ? 18.097 10.701 -54.565 1.00 91.62 227 ILE A CA 1
ATOM 1784 C C . ILE A 1 227 ? 18.517 9.538 -53.659 1.00 91.62 227 ILE A C 1
ATOM 1786 O O . ILE A 1 227 ? 17.879 9.305 -52.633 1.00 91.62 227 ILE A O 1
ATOM 1790 N N . VAL A 1 228 ? 19.607 8.837 -53.991 1.00 93.94 228 VAL A N 1
ATOM 1791 C CA . VAL A 1 228 ? 20.114 7.711 -53.188 1.00 93.94 228 VAL A CA 1
ATOM 1792 C C . VAL A 1 228 ? 20.458 8.152 -51.762 1.00 93.94 228 VAL A C 1
ATOM 1794 O O . VAL A 1 228 ? 20.040 7.494 -50.810 1.00 93.94 228 VAL A O 1
ATOM 1797 N N . CYS A 1 229 ? 21.152 9.283 -51.591 1.00 93.88 229 CYS A N 1
ATOM 1798 C CA . CYS A 1 229 ? 21.484 9.828 -50.272 1.00 93.88 229 CYS A CA 1
ATOM 1799 C C . CYS A 1 229 ? 20.233 10.170 -49.450 1.00 93.88 229 CYS A C 1
ATOM 1801 O O . CYS A 1 229 ? 20.174 9.840 -48.266 1.00 93.88 229 CYS A O 1
ATOM 1803 N N . ILE A 1 230 ? 19.219 10.786 -50.067 1.00 93.62 230 ILE A N 1
ATOM 1804 C CA . ILE A 1 230 ? 17.972 11.161 -49.380 1.00 93.62 230 ILE A CA 1
ATOM 1805 C C . ILE A 1 230 ? 17.164 9.918 -48.981 1.00 93.62 230 ILE A C 1
ATOM 1807 O O . ILE A 1 230 ? 16.698 9.830 -47.844 1.00 93.62 230 ILE A O 1
ATOM 1811 N N . VAL A 1 231 ? 17.024 8.935 -49.877 1.00 95.94 231 VAL A N 1
ATOM 1812 C CA . VAL A 1 231 ? 16.314 7.677 -49.585 1.00 95.94 231 VAL A CA 1
ATOM 1813 C C . VAL A 1 231 ? 17.017 6.906 -48.468 1.00 95.94 231 VAL A C 1
ATOM 1815 O O . VAL A 1 231 ? 16.361 6.413 -47.548 1.00 95.94 231 VAL A O 1
ATOM 1818 N N . LEU A 1 232 ? 18.351 6.846 -48.492 1.00 95.69 232 LEU A N 1
ATOM 1819 C CA . LEU A 1 232 ? 19.116 6.179 -47.444 1.00 95.69 232 LEU A CA 1
ATOM 1820 C C . LEU A 1 232 ? 19.027 6.927 -46.107 1.00 95.69 232 LEU A C 1
ATOM 1822 O O . LEU A 1 232 ? 18.886 6.287 -45.067 1.00 95.69 232 LEU A O 1
ATOM 1826 N N . ALA A 1 233 ? 19.029 8.263 -46.118 1.00 95.88 233 ALA A N 1
ATOM 1827 C CA . ALA A 1 233 ? 18.781 9.062 -44.921 1.00 95.88 233 ALA A CA 1
ATOM 1828 C C . ALA A 1 233 ? 17.386 8.775 -44.336 1.00 95.88 233 ALA A C 1
ATOM 1830 O O . ALA A 1 233 ? 17.262 8.546 -43.135 1.00 95.88 233 ALA A O 1
ATOM 1831 N N . ALA A 1 234 ? 16.342 8.695 -45.165 1.00 95.88 234 ALA A N 1
ATOM 1832 C CA . ALA A 1 234 ? 14.999 8.342 -44.701 1.00 95.88 234 ALA A CA 1
ATOM 1833 C C . ALA A 1 234 ? 14.951 6.936 -44.070 1.00 95.88 234 ALA A C 1
ATOM 1835 O O . ALA A 1 234 ? 14.382 6.760 -42.991 1.00 95.88 234 ALA A O 1
ATOM 1836 N N . ALA A 1 235 ? 15.607 5.944 -44.682 1.00 96.50 235 ALA A N 1
ATOM 1837 C CA . ALA A 1 235 ? 15.708 4.596 -44.120 1.00 96.50 235 ALA A CA 1
ATOM 1838 C C . ALA A 1 235 ? 16.468 4.580 -42.777 1.00 96.50 235 ALA A C 1
ATOM 1840 O O . ALA A 1 235 ? 16.016 3.967 -41.807 1.00 96.50 235 ALA A O 1
ATOM 1841 N N . LEU A 1 236 ? 17.593 5.297 -42.689 1.00 96.06 236 LEU A N 1
ATOM 1842 C CA . LEU A 1 236 ? 18.385 5.420 -41.463 1.00 96.06 236 LEU A CA 1
ATOM 1843 C C . LEU A 1 236 ? 17.623 6.141 -40.346 1.00 96.06 236 LEU A C 1
ATOM 1845 O O . LEU A 1 236 ? 17.780 5.771 -39.184 1.00 96.06 236 LEU A O 1
ATOM 1849 N N . LEU A 1 237 ? 16.764 7.109 -40.678 1.00 95.94 237 LEU A N 1
ATOM 1850 C CA . LEU A 1 237 ? 15.903 7.787 -39.709 1.00 95.94 237 LEU A CA 1
ATOM 1851 C C . LEU A 1 237 ? 14.927 6.808 -39.042 1.00 95.94 237 LEU A C 1
ATOM 1853 O O . LEU A 1 237 ? 14.788 6.823 -37.820 1.00 95.94 237 LEU A O 1
ATOM 1857 N N . VAL A 1 238 ? 14.298 5.917 -39.815 1.00 96.62 238 VAL A N 1
ATOM 1858 C CA . VAL A 1 238 ? 13.395 4.884 -39.272 1.00 96.62 238 VAL A CA 1
ATOM 1859 C C . VAL A 1 238 ? 14.146 3.958 -38.311 1.00 96.62 238 VAL A C 1
ATOM 1861 O O . VAL A 1 238 ? 13.677 3.684 -37.203 1.00 96.62 238 VAL A O 1
ATOM 1864 N N . VAL A 1 239 ? 15.346 3.519 -38.699 1.00 95.50 239 VAL A N 1
ATOM 1865 C CA . VAL A 1 239 ? 16.196 2.667 -37.854 1.00 95.50 239 VAL A CA 1
ATOM 1866 C C . VAL A 1 239 ? 16.633 3.406 -36.583 1.00 95.50 239 VAL A C 1
ATOM 1868 O O . VAL A 1 239 ? 16.556 2.845 -35.487 1.00 95.50 239 VAL A O 1
ATOM 1871 N N . PHE A 1 240 ? 17.028 4.677 -36.697 1.00 94.94 240 PHE A N 1
ATOM 1872 C CA . PHE A 1 240 ? 17.361 5.535 -35.560 1.00 94.94 240 PHE A CA 1
ATOM 1873 C C . PHE A 1 240 ? 16.192 5.642 -34.573 1.00 94.94 240 PHE A C 1
ATOM 1875 O O . PHE A 1 240 ? 16.388 5.410 -33.379 1.00 94.94 240 PHE A O 1
ATOM 1882 N N . VAL A 1 241 ? 14.975 5.914 -35.054 1.00 96.19 241 VAL A N 1
ATOM 1883 C CA . VAL A 1 241 ? 13.774 6.000 -34.206 1.00 96.19 241 VAL A CA 1
ATOM 1884 C C . VAL A 1 241 ? 13.514 4.676 -33.481 1.00 96.19 241 VAL A C 1
ATOM 1886 O O . VAL A 1 241 ? 13.250 4.676 -32.277 1.00 96.19 241 VAL A O 1
ATOM 1889 N N . ALA A 1 242 ? 13.665 3.532 -34.155 1.00 95.38 242 ALA A N 1
ATOM 1890 C CA . ALA A 1 242 ? 13.498 2.222 -33.525 1.00 95.38 242 ALA A CA 1
ATOM 1891 C C . ALA A 1 242 ? 14.502 1.986 -32.376 1.00 95.38 242 ALA A C 1
ATOM 1893 O O . ALA A 1 242 ? 14.128 1.504 -31.300 1.00 95.38 242 ALA A O 1
ATOM 1894 N N . PHE A 1 243 ? 15.776 2.348 -32.563 1.00 93.69 243 PHE A N 1
ATOM 1895 C CA . PHE A 1 243 ? 16.785 2.236 -31.504 1.00 93.69 243 PHE A CA 1
ATOM 1896 C C . PHE A 1 243 ? 16.602 3.266 -30.389 1.00 93.69 243 PHE A C 1
ATOM 1898 O O . PHE A 1 243 ? 16.829 2.933 -29.223 1.00 93.69 243 PHE A O 1
ATOM 1905 N N . LEU A 1 244 ? 16.116 4.464 -30.714 1.00 93.38 244 LEU A N 1
ATOM 1906 C CA . LEU A 1 244 ? 15.769 5.489 -29.738 1.00 93.38 244 LEU A CA 1
ATOM 1907 C C . LEU A 1 244 ? 14.649 5.002 -28.805 1.00 93.38 244 LEU A C 1
ATOM 1909 O O . LEU A 1 244 ? 14.782 5.101 -27.584 1.00 93.38 244 LEU A O 1
ATOM 1913 N N . MET A 1 245 ? 13.597 4.385 -29.352 1.00 95.50 245 MET A N 1
ATOM 1914 C CA . MET A 1 245 ? 12.527 3.765 -28.557 1.00 95.50 245 MET A CA 1
ATOM 1915 C C . MET A 1 245 ? 13.075 2.663 -27.640 1.00 95.50 245 MET A C 1
ATOM 1917 O O . MET A 1 245 ? 12.795 2.652 -26.441 1.00 95.50 245 MET A O 1
ATOM 1921 N N . ARG A 1 246 ? 13.953 1.789 -28.153 1.00 93.50 246 ARG A N 1
ATOM 1922 C CA . ARG A 1 246 ? 14.628 0.759 -27.336 1.00 93.50 246 ARG A CA 1
ATOM 1923 C C . ARG A 1 246 ? 15.528 1.350 -26.247 1.00 93.50 246 ARG A C 1
ATOM 1925 O O . ARG A 1 246 ? 15.665 0.760 -25.172 1.00 93.50 246 ARG A O 1
ATOM 1932 N N . LEU A 1 247 ? 16.163 2.495 -26.495 1.00 92.75 247 LEU A N 1
ATOM 1933 C CA . LEU A 1 247 ? 16.951 3.214 -25.496 1.00 92.75 247 LEU A CA 1
ATOM 1934 C C . LEU A 1 247 ? 16.053 3.790 -24.394 1.00 92.75 247 LEU A C 1
ATOM 1936 O O . LEU A 1 247 ? 16.407 3.688 -23.219 1.00 92.75 247 LEU A O 1
ATOM 1940 N N . PHE A 1 248 ? 14.888 4.343 -24.742 1.00 93.75 248 PHE A N 1
ATOM 1941 C CA . PHE A 1 248 ? 13.901 4.792 -23.759 1.00 93.75 248 PHE A CA 1
ATOM 1942 C C . PHE A 1 248 ? 13.391 3.636 -22.891 1.00 93.75 248 PHE A C 1
ATOM 1944 O O . PHE A 1 248 ? 13.379 3.766 -21.665 1.00 93.75 248 PHE A O 1
ATOM 1951 N N . SER A 1 249 ? 13.068 2.481 -23.477 1.00 92.69 249 SER A N 1
ATOM 1952 C CA . SER A 1 249 ? 12.690 1.278 -22.717 1.00 92.69 249 SER A CA 1
ATOM 1953 C C . SER A 1 249 ? 13.807 0.810 -21.772 1.00 92.69 249 SER A C 1
ATOM 1955 O O . SER A 1 249 ? 13.566 0.525 -20.604 1.00 92.69 249 SER A O 1
ATOM 1957 N N . ALA A 1 250 ? 15.065 0.803 -22.222 1.00 90.81 250 ALA A N 1
ATOM 1958 C CA . ALA A 1 250 ? 16.190 0.433 -21.360 1.00 90.81 250 ALA A CA 1
ATOM 1959 C C . ALA A 1 250 ? 16.423 1.453 -20.224 1.00 90.81 250 ALA A C 1
ATOM 1961 O O . ALA A 1 250 ? 16.711 1.075 -19.087 1.00 90.81 250 ALA A O 1
ATOM 1962 N N . ARG A 1 251 ? 16.264 2.755 -20.502 1.00 91.62 251 ARG A N 1
ATOM 1963 C CA . ARG A 1 251 ? 16.378 3.821 -19.493 1.00 91.62 251 ARG A CA 1
ATOM 1964 C C . ARG A 1 251 ? 15.250 3.774 -18.468 1.00 91.62 251 ARG A C 1
ATOM 1966 O O . ARG A 1 251 ? 15.506 4.009 -17.289 1.00 91.62 251 ARG A O 1
ATOM 1973 N N . THR A 1 252 ? 14.025 3.480 -18.891 1.00 91.94 252 THR A N 1
ATOM 1974 C CA . THR A 1 252 ? 12.888 3.307 -17.976 1.00 91.94 252 THR A CA 1
ATOM 1975 C C . THR A 1 252 ? 13.081 2.079 -17.092 1.00 91.94 252 THR A C 1
ATOM 1977 O O . THR A 1 252 ? 12.936 2.209 -15.880 1.00 91.94 252 THR A O 1
ATOM 1980 N N . ALA A 1 253 ? 13.536 0.948 -17.642 1.00 89.31 253 ALA A N 1
ATOM 1981 C CA . ALA A 1 253 ? 13.918 -0.227 -16.852 1.00 89.31 253 ALA A CA 1
ATOM 1982 C C . ALA A 1 253 ? 15.015 0.098 -15.822 1.00 89.31 253 ALA A C 1
ATOM 1984 O O . ALA A 1 253 ? 14.883 -0.234 -14.648 1.00 89.31 253 ALA A O 1
ATOM 1985 N N . ARG A 1 254 ? 16.054 0.849 -16.218 1.00 89.88 254 ARG A N 1
ATOM 1986 C CA . ARG A 1 254 ? 17.107 1.311 -15.296 1.00 89.88 254 ARG A CA 1
ATOM 1987 C C . ARG A 1 254 ? 16.567 2.191 -14.173 1.00 89.88 254 ARG A C 1
ATOM 1989 O O . ARG A 1 254 ? 17.003 2.056 -13.036 1.00 89.88 254 ARG A O 1
ATOM 1996 N N . ARG A 1 255 ? 15.637 3.099 -14.480 1.00 88.88 255 ARG A N 1
ATOM 1997 C CA . ARG A 1 255 ? 14.990 3.951 -13.470 1.00 88.88 255 ARG A CA 1
ATOM 1998 C C . ARG A 1 255 ? 14.111 3.143 -12.518 1.00 88.88 255 ARG A C 1
ATOM 2000 O O . ARG A 1 255 ? 14.104 3.458 -11.336 1.00 88.88 255 ARG A O 1
ATOM 2007 N N . ARG A 1 256 ? 13.399 2.125 -13.014 1.00 87.12 256 ARG A N 1
ATOM 2008 C CA . ARG A 1 256 ? 12.597 1.214 -12.181 1.00 87.12 256 ARG A CA 1
ATOM 2009 C C . ARG A 1 256 ? 13.489 0.422 -11.230 1.00 87.12 256 ARG A C 1
ATOM 2011 O O . ARG A 1 256 ? 13.320 0.552 -10.033 1.00 87.12 256 ARG A O 1
ATOM 2018 N N . ASN A 1 257 ? 14.525 -0.236 -11.746 1.00 88.12 257 ASN A N 1
ATOM 2019 C CA . ASN A 1 257 ? 15.490 -0.996 -10.944 1.00 88.12 257 ASN A CA 1
ATOM 2020 C C . ASN A 1 257 ? 16.239 -0.137 -9.896 1.00 88.12 257 ASN A C 1
ATOM 2022 O O . ASN A 1 257 ? 16.657 -0.635 -8.855 1.00 88.12 257 ASN A O 1
ATOM 2026 N N . ALA A 1 258 ? 16.394 1.170 -10.130 1.00 85.12 258 ALA A N 1
ATOM 2027 C CA . ALA A 1 258 ? 16.964 2.078 -9.134 1.00 85.12 258 ALA A CA 1
ATOM 2028 C C . ALA A 1 258 ? 16.018 2.369 -7.953 1.00 85.12 258 ALA A C 1
ATOM 2030 O O . ALA A 1 258 ? 16.491 2.739 -6.882 1.00 85.12 258 ALA A O 1
ATOM 2031 N N . ARG A 1 259 ? 14.700 2.221 -8.130 1.00 85.06 259 ARG A N 1
ATOM 2032 C CA . ARG A 1 259 ? 13.700 2.435 -7.078 1.00 85.06 259 ARG A CA 1
ATOM 2033 C C . ARG A 1 259 ? 13.473 1.133 -6.308 1.00 85.06 259 ARG A C 1
ATOM 2035 O O . ARG A 1 259 ? 13.266 0.082 -6.915 1.00 85.06 259 ARG A O 1
ATOM 2042 N N . ALA A 1 260 ? 13.513 1.218 -4.982 1.00 78.56 260 ALA A N 1
ATOM 2043 C CA . ALA A 1 260 ? 13.103 0.122 -4.108 1.00 78.56 260 ALA A CA 1
ATOM 2044 C C . ALA A 1 260 ? 11.604 -0.168 -4.277 1.00 78.56 260 ALA A C 1
ATOM 2046 O O . ALA A 1 260 ? 10.847 0.735 -4.642 1.00 78.56 260 ALA A O 1
ATOM 2047 N N . GLY A 1 261 ? 11.189 -1.414 -4.042 1.00 76.06 261 GLY A N 1
ATOM 2048 C CA . GLY A 1 261 ? 9.765 -1.764 -4.065 1.00 76.06 261 GLY A CA 1
ATOM 2049 C C . GLY A 1 261 ? 9.158 -1.909 -5.464 1.00 76.06 261 GLY A C 1
ATOM 2050 O O . GLY A 1 261 ? 7.949 -1.805 -5.610 1.00 76.06 261 GLY A O 1
ATOM 2051 N N . THR A 1 262 ? 9.977 -2.069 -6.512 1.00 81.06 262 THR A N 1
ATOM 2052 C CA . THR A 1 262 ? 9.492 -2.198 -7.906 1.00 81.06 262 THR A CA 1
ATOM 2053 C C . THR A 1 262 ? 9.444 -3.634 -8.415 1.00 81.06 262 THR A C 1
ATOM 2055 O O . THR A 1 262 ? 9.037 -3.868 -9.555 1.00 81.06 262 THR A O 1
ATOM 2058 N N . THR A 1 263 ? 9.880 -4.590 -7.596 1.00 84.75 263 THR A N 1
ATOM 2059 C CA . THR A 1 263 ? 9.700 -6.020 -7.848 1.00 84.75 263 THR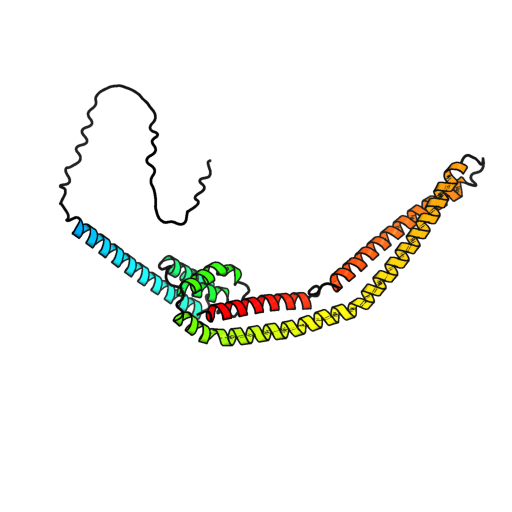 A CA 1
ATOM 2060 C C . THR A 1 263 ? 8.486 -6.535 -7.068 1.00 84.75 263 THR A C 1
ATOM 2062 O O . THR A 1 263 ? 8.117 -5.912 -6.073 1.00 84.75 263 THR A O 1
ATOM 2065 N N . PRO A 1 264 ? 7.902 -7.689 -7.446 1.00 87.25 264 PRO A N 1
ATOM 2066 C CA . PRO A 1 264 ? 6.813 -8.300 -6.680 1.00 87.25 264 PRO A CA 1
ATOM 2067 C C . PRO A 1 264 ? 7.163 -8.520 -5.201 1.00 87.25 264 PRO A C 1
ATOM 2069 O O . PRO A 1 264 ? 6.359 -8.231 -4.325 1.00 87.25 264 PRO A O 1
ATOM 2072 N N . ALA A 1 265 ? 8.403 -8.936 -4.915 1.00 85.81 265 ALA A N 1
ATOM 2073 C CA . ALA A 1 265 ? 8.887 -9.091 -3.542 1.00 85.81 265 ALA A CA 1
ATOM 2074 C C . ALA A 1 265 ? 8.925 -7.747 -2.795 1.00 85.81 265 ALA A C 1
ATOM 2076 O O . ALA A 1 265 ? 8.586 -7.670 -1.619 1.00 85.81 265 ALA A O 1
ATOM 2077 N N . GLY A 1 266 ? 9.297 -6.672 -3.490 1.00 86.00 266 GLY A N 1
ATOM 2078 C CA . GLY A 1 266 ? 9.277 -5.323 -2.941 1.00 86.00 266 GLY A CA 1
ATOM 2079 C C . GLY A 1 266 ? 7.864 -4.774 -2.695 1.00 86.00 266 GLY A C 1
ATOM 2080 O O . GLY A 1 266 ? 7.662 -4.050 -1.723 1.00 86.00 266 GLY A O 1
ATOM 2081 N N . GLU A 1 267 ? 6.889 -5.121 -3.539 1.00 88.62 267 GLU A N 1
ATOM 2082 C CA . GLU A 1 267 ? 5.474 -4.781 -3.328 1.00 88.62 267 GLU A CA 1
ATOM 2083 C C . GLU A 1 267 ? 4.904 -5.524 -2.114 1.00 88.62 267 GLU A C 1
ATOM 2085 O O . GLU A 1 267 ? 4.310 -4.897 -1.238 1.00 88.62 267 GLU A O 1
ATOM 2090 N N . GLU A 1 268 ? 5.160 -6.830 -2.000 1.00 89.38 268 GLU A N 1
ATOM 2091 C CA . GLU A 1 268 ? 4.773 -7.625 -0.827 1.00 89.38 268 GLU A CA 1
ATOM 2092 C C . GLU A 1 268 ? 5.433 -7.114 0.462 1.00 89.38 268 GLU A C 1
ATOM 2094 O O . GLU A 1 268 ? 4.768 -7.005 1.493 1.00 89.38 268 GLU A O 1
ATOM 2099 N N . ALA A 1 269 ? 6.716 -6.736 0.411 1.00 89.88 269 ALA A N 1
ATOM 2100 C CA . ALA A 1 269 ? 7.406 -6.129 1.548 1.00 89.88 269 ALA A CA 1
ATOM 2101 C C . ALA A 1 269 ? 6.736 -4.820 1.990 1.00 89.88 269 ALA A C 1
ATOM 2103 O O . ALA A 1 269 ? 6.631 -4.566 3.188 1.00 89.88 269 ALA A O 1
ATOM 2104 N N . ARG A 1 270 ? 6.250 -4.004 1.043 1.00 89.38 270 ARG A N 1
ATOM 2105 C CA . ARG A 1 270 ? 5.527 -2.764 1.359 1.00 89.38 270 ARG A CA 1
ATOM 2106 C C . ARG A 1 270 ? 4.188 -3.048 2.036 1.00 89.38 270 ARG A C 1
ATOM 2108 O O . ARG A 1 270 ? 3.901 -2.435 3.054 1.00 89.38 270 ARG A O 1
ATOM 2115 N N . MET A 1 271 ? 3.413 -4.004 1.523 1.00 89.44 271 MET A N 1
ATOM 2116 C CA . MET A 1 271 ? 2.136 -4.400 2.135 1.00 89.44 271 MET A CA 1
ATOM 2117 C C . MET A 1 271 ? 2.327 -4.923 3.566 1.00 89.44 271 MET A C 1
ATOM 2119 O O . MET A 1 271 ? 1.533 -4.618 4.457 1.00 89.44 271 MET A O 1
ATOM 2123 N N . LEU A 1 272 ? 3.393 -5.694 3.808 1.00 89.94 272 LEU A N 1
ATOM 2124 C CA . LEU A 1 272 ? 3.735 -6.163 5.153 1.00 89.94 272 LEU A CA 1
ATOM 2125 C C . LEU A 1 272 ? 4.171 -5.025 6.076 1.00 89.94 272 LEU A C 1
ATOM 2127 O O . LEU A 1 272 ? 3.793 -5.054 7.243 1.00 89.94 272 LEU A O 1
ATOM 2131 N N . ALA A 1 273 ? 4.901 -4.032 5.562 1.00 90.50 273 ALA A N 1
ATOM 2132 C CA . ALA A 1 273 ? 5.278 -2.840 6.320 1.00 90.50 273 ALA A CA 1
ATOM 2133 C C . ALA A 1 273 ? 4.044 -2.023 6.734 1.00 90.50 273 ALA A C 1
ATOM 2135 O O . ALA A 1 273 ? 3.897 -1.684 7.901 1.00 90.50 273 ALA A O 1
ATOM 2136 N N . GLU A 1 274 ? 3.119 -1.780 5.798 1.00 90.44 274 GLU A N 1
ATOM 2137 C CA . GLU A 1 274 ? 1.848 -1.089 6.064 1.00 90.44 274 GLU A CA 1
ATOM 2138 C C . GLU A 1 274 ? 1.022 -1.848 7.121 1.00 90.44 274 GLU A C 1
ATOM 2140 O O . GLU A 1 274 ? 0.499 -1.257 8.065 1.00 90.44 274 GLU A O 1
ATOM 2145 N N . THR A 1 275 ? 0.965 -3.180 7.014 1.00 89.62 275 THR A N 1
ATOM 2146 C CA . THR A 1 275 ? 0.273 -4.030 7.997 1.00 89.62 275 THR A CA 1
ATOM 2147 C C . THR A 1 275 ? 0.958 -3.991 9.367 1.00 89.62 275 THR A C 1
ATOM 2149 O O . THR A 1 275 ? 0.284 -3.965 10.393 1.00 89.62 275 THR A O 1
ATOM 2152 N N . GLU A 1 276 ? 2.292 -3.999 9.413 1.00 92.12 276 GLU A N 1
ATOM 2153 C CA . GLU A 1 276 ? 3.053 -3.892 10.659 1.00 92.12 276 GLU A CA 1
ATOM 2154 C C . GLU A 1 276 ? 2.816 -2.545 11.348 1.00 92.12 276 GLU A C 1
ATOM 2156 O O . GLU A 1 276 ? 2.540 -2.522 12.548 1.00 92.12 276 GLU A O 1
ATOM 2161 N N . GLU A 1 277 ? 2.900 -1.437 10.608 1.00 91.75 277 GLU A N 1
ATOM 2162 C CA . GLU A 1 277 ? 2.641 -0.090 11.128 1.00 91.75 277 GLU A CA 1
ATOM 2163 C C . GLU A 1 277 ? 1.232 0.013 11.714 1.00 91.75 277 GLU A C 1
ATOM 2165 O O . GLU A 1 277 ? 1.057 0.521 12.822 1.00 91.75 277 GLU A O 1
ATOM 2170 N N . LEU A 1 278 ? 0.242 -0.551 11.021 1.00 91.06 278 LEU A N 1
ATOM 2171 C CA . LEU A 1 278 ? -1.136 -0.585 11.492 1.00 91.06 278 LEU A CA 1
ATOM 2172 C C . LEU A 1 278 ? -1.288 -1.399 12.784 1.00 91.06 278 LEU A C 1
ATOM 2174 O O . LEU A 1 278 ? -1.899 -0.929 13.743 1.00 91.06 278 LEU A O 1
ATOM 2178 N N . ILE A 1 279 ? -0.685 -2.589 12.851 1.00 91.56 279 ILE A N 1
ATOM 2179 C CA . ILE A 1 279 ? -0.693 -3.411 14.069 1.00 91.56 279 ILE A CA 1
ATOM 2180 C C . ILE A 1 279 ? -0.026 -2.665 15.232 1.00 91.56 279 ILE A C 1
ATOM 2182 O O . ILE A 1 279 ? -0.542 -2.688 16.350 1.00 91.56 279 ILE A O 1
ATOM 2186 N N . ARG A 1 280 ? 1.104 -1.990 14.988 1.00 93.00 280 ARG A N 1
ATOM 2187 C CA . ARG A 1 280 ? 1.800 -1.194 16.010 1.00 93.00 280 ARG A CA 1
ATOM 2188 C C . ARG A 1 280 ? 0.949 -0.022 16.490 1.00 93.00 280 ARG A C 1
ATOM 2190 O O . ARG A 1 280 ? 0.861 0.173 17.695 1.00 93.00 280 ARG A O 1
ATOM 2197 N N . SER A 1 281 ? 0.265 0.679 15.587 1.00 91.94 281 SER A N 1
ATOM 2198 C CA . SER A 1 281 ? -0.666 1.753 15.953 1.00 91.94 281 SER A CA 1
ATOM 2199 C C . SER A 1 281 ? -1.782 1.251 16.873 1.00 91.94 281 SER A C 1
ATOM 2201 O O . SER A 1 281 ? -2.089 1.893 17.872 1.00 91.94 281 SER A O 1
ATOM 2203 N N . ILE A 1 282 ? -2.353 0.076 16.582 1.00 90.19 282 ILE A N 1
ATOM 2204 C CA . ILE A 1 282 ? -3.394 -0.533 17.425 1.00 90.19 282 ILE A CA 1
ATOM 2205 C C . ILE A 1 282 ? -2.836 -0.909 18.803 1.00 90.19 282 ILE A C 1
ATOM 2207 O O . ILE A 1 282 ? -3.495 -0.697 19.821 1.00 90.19 282 ILE A O 1
ATOM 2211 N N . ILE A 1 283 ? -1.619 -1.462 18.860 1.00 91.19 283 ILE A N 1
ATOM 2212 C CA . ILE A 1 283 ? -0.946 -1.758 20.133 1.00 91.19 283 ILE A CA 1
ATOM 2213 C C . ILE A 1 283 ? -0.754 -0.471 20.942 1.00 91.19 283 ILE A C 1
ATOM 2215 O O . ILE A 1 283 ? -1.058 -0.463 22.135 1.00 91.19 283 ILE A O 1
ATOM 2219 N N . ASP A 1 284 ? -0.287 0.604 20.310 1.00 92.38 284 ASP A N 1
ATOM 2220 C CA . ASP A 1 284 ? -0.055 1.884 20.975 1.00 92.38 284 ASP A CA 1
ATOM 2221 C C . ASP A 1 284 ? -1.362 2.475 21.525 1.00 92.38 284 ASP A C 1
ATOM 2223 O O . ASP A 1 284 ? -1.393 2.921 22.673 1.00 92.38 284 ASP A O 1
ATOM 2227 N N . ASP A 1 285 ? -2.463 2.407 20.771 1.00 90.12 285 ASP A N 1
ATOM 2228 C CA . ASP A 1 285 ? -3.780 2.869 21.226 1.00 90.12 285 ASP A CA 1
ATOM 2229 C C . ASP A 1 285 ? -4.335 2.037 22.392 1.00 90.12 285 ASP A C 1
ATOM 2231 O O . ASP A 1 285 ? -4.921 2.591 23.328 1.00 90.12 285 ASP A O 1
ATOM 2235 N N . LEU A 1 286 ? -4.113 0.717 22.387 1.00 88.69 286 LEU A N 1
ATOM 2236 C CA . LEU A 1 286 ? -4.484 -0.173 23.495 1.00 88.69 286 LEU A CA 1
ATOM 2237 C C . LEU A 1 286 ? -3.649 0.081 24.759 1.00 88.69 286 LEU A C 1
ATOM 2239 O O . LEU A 1 286 ? -4.132 -0.136 25.868 1.00 88.69 286 LEU A O 1
ATOM 2243 N N . GLN A 1 287 ? -2.403 0.538 24.609 1.00 88.88 287 GLN A N 1
ATOM 2244 C CA . GLN A 1 287 ? -1.486 0.813 25.722 1.00 88.88 287 GLN A CA 1
ATOM 2245 C C . GLN A 1 287 ? -1.487 2.281 26.174 1.00 88.88 287 GLN A C 1
ATOM 2247 O O . GLN A 1 287 ? -0.819 2.626 27.153 1.00 88.88 287 GLN A O 1
ATOM 2252 N N . LYS A 1 288 ? -2.237 3.148 25.490 1.00 84.06 288 LYS A N 1
ATOM 2253 C CA . LYS A 1 288 ? -2.336 4.573 25.799 1.00 84.06 288 LYS A CA 1
ATOM 2254 C C . LYS A 1 288 ? -3.044 4.779 27.139 1.00 84.06 288 LYS A C 1
ATOM 2256 O O . LYS A 1 288 ? -4.213 4.412 27.277 1.00 84.06 288 LYS A O 1
ATOM 2261 N N . GLN A 1 289 ? -2.330 5.372 28.098 1.00 63.12 289 GLN A N 1
ATOM 2262 C CA . GLN A 1 289 ? -2.854 5.778 29.410 1.00 63.12 289 GLN A CA 1
ATOM 2263 C C . GLN A 1 289 ? -3.680 7.059 29.288 1.00 63.12 289 GLN A C 1
ATOM 2265 O O . GLN A 1 289 ? -3.168 8.033 28.690 1.00 63.12 289 GLN A O 1
#

Nearest PDB structures (foldseek):
  6z6f-assembly1_C  TM=3.750E-01  e=6.987E+00  Saccharomyces cerevisiae S288C
  6z6o-assembly1_C  TM=3.415E-01  e=5.788E+00  Saccharomyces cerevisiae S288C